Protein AF-A0A3D2F5X7-F1 (afdb_monomer_lite)

Radius of gyration: 17.98 Å; chains: 1; bounding box: 54×32×48 Å

Foldseek 3Di:
DPDPQDKDKAFLVLLVQDPVLSVVLLLVLQLQVVLQVQPVFWDWKKWAFQQVLCSSLVHDGAATEIETETPAAPDPVGRDDPQVVSVVSSCVVCRDPSVVHHYHYHYDDVVRLPLDQDDDDDDDQAPDPSRRSFWMATSVSIIMGGPVSSVSSSVQSVCCVPPVWDWDCDDPPDPDPPDGIDTDNDRSHPNGTD

Sequence (194 aa):
MVETNEIIKLAPEELGTPPKQCAVFKQLASELKTIEESTPFLKDIIVRGGFVLDTIMAVEPNDLDFFYSLKEWQTPEWPGCKCEELKKGIAFLNLPITSSRKVDVCHILEGEIYLDPIPKCLGYFSHHIEIPSKVLLDSDGYIWTTKEAATCIKERIYELRNTGRVQHAYYPYMEDPGYRNYITTSARIVARGL

Secondary structure (DSSP, 8-state):
------EEEE-GGGGT--HHHHHHHHHHHHHHHHHHHH-TTEEEEEEESHHHHHHHTT----EEEEEEEESS-SBTTB----HHHHHHHHHHHT-HHHHTSEEEEEE--TT----PPPPP---TTB---S-GGGEEE-TTSPEEEEHHHHHHHHHHHHHHHHHSSEE-S--TT---TT----EESS---B----

pLDDT: mean 70.6, std 21.61, range [25.7, 96.81]

Structure (mmCIF, N/CA/C/O backbone):
data_AF-A0A3D2F5X7-F1
#
_entry.id   AF-A0A3D2F5X7-F1
#
loop_
_atom_site.group_PDB
_atom_site.id
_atom_site.type_symbol
_atom_site.label_atom_id
_atom_site.label_alt_id
_atom_site.label_comp_id
_atom_site.label_asym_id
_atom_site.label_entity_id
_atom_site.label_seq_id
_atom_site.pdbx_PDB_ins_code
_atom_site.Cartn_x
_atom_site.Cartn_y
_atom_site.Cartn_z
_atom_site.occupancy
_atom_site.B_iso_or_equiv
_atom_site.auth_seq_id
_atom_site.auth_comp_id
_atom_site.auth_asym_id
_atom_site.auth_atom_id
_atom_site.pdbx_PDB_model_num
ATOM 1 N N . MET A 1 1 ? 28.072 11.539 7.571 1.00 33.91 1 MET A N 1
ATOM 2 C CA . MET A 1 1 ? 26.924 12.454 7.411 1.00 33.91 1 MET A CA 1
ATOM 3 C C . MET A 1 1 ? 25.695 11.579 7.345 1.00 33.91 1 MET A C 1
ATOM 5 O O . MET A 1 1 ? 25.721 10.631 6.576 1.00 33.91 1 MET A O 1
ATOM 9 N N . VAL A 1 2 ? 24.701 11.813 8.195 1.00 35.06 2 VAL A N 1
ATOM 10 C CA . VAL A 1 2 ? 23.421 11.102 8.106 1.00 35.06 2 VAL A CA 1
ATOM 11 C C . VAL A 1 2 ? 22.685 11.742 6.934 1.00 35.06 2 VAL A C 1
ATOM 13 O O . VAL A 1 2 ? 22.289 12.901 7.039 1.00 35.06 2 VAL A O 1
ATOM 16 N N . GLU A 1 3 ? 22.611 11.059 5.792 1.00 43.12 3 GLU A N 1
ATOM 17 C CA . GLU A 1 3 ? 21.710 11.476 4.718 1.00 43.12 3 GLU A CA 1
ATOM 18 C C . GLU A 1 3 ? 20.299 11.450 5.299 1.00 43.12 3 GLU A C 1
ATOM 20 O O . GLU A 1 3 ? 19.806 10.416 5.746 1.00 43.12 3 GLU A O 1
ATOM 25 N N . THR A 1 4 ? 19.675 12.618 5.396 1.00 45.47 4 THR A N 1
ATOM 26 C CA . THR A 1 4 ? 18.274 12.720 5.784 1.00 45.47 4 THR A CA 1
ATOM 27 C C . THR A 1 4 ? 17.457 11.953 4.753 1.00 45.47 4 THR A C 1
ATOM 29 O O . THR A 1 4 ? 17.448 12.331 3.580 1.00 45.47 4 THR A O 1
ATOM 32 N N . ASN A 1 5 ? 16.791 10.883 5.192 1.00 63.38 5 ASN A N 1
ATOM 33 C CA . ASN A 1 5 ? 15.795 10.133 4.427 1.00 63.38 5 ASN A CA 1
ATOM 34 C C . ASN A 1 5 ? 14.597 11.046 4.117 1.00 63.38 5 ASN A C 1
ATOM 36 O O . ASN A 1 5 ? 13.554 10.962 4.760 1.00 63.38 5 ASN A O 1
ATOM 40 N N . GLU A 1 6 ? 14.763 11.966 3.168 1.00 74.31 6 GLU A N 1
ATOM 41 C CA . GLU A 1 6 ? 13.715 12.889 2.745 1.00 74.31 6 GLU A CA 1
ATOM 42 C C . GLU A 1 6 ? 12.545 12.084 2.173 1.00 74.31 6 GLU A C 1
ATOM 44 O O . GLU A 1 6 ? 12.691 11.377 1.167 1.00 74.31 6 GLU A O 1
ATOM 49 N N . ILE A 1 7 ? 11.401 12.178 2.853 1.00 77.31 7 ILE A N 1
ATOM 50 C CA . ILE A 1 7 ? 10.145 11.577 2.420 1.00 77.31 7 ILE A CA 1
ATOM 51 C C . ILE A 1 7 ? 9.558 12.454 1.319 1.00 77.31 7 ILE A C 1
ATOM 53 O O . ILE A 1 7 ? 9.381 13.657 1.487 1.00 77.31 7 ILE A O 1
ATOM 57 N N . ILE A 1 8 ? 9.234 11.828 0.198 1.00 82.75 8 ILE A N 1
ATOM 58 C CA . ILE A 1 8 ? 8.611 12.434 -0.967 1.00 82.75 8 ILE A CA 1
ATOM 59 C C . ILE A 1 8 ? 7.275 11.750 -1.254 1.00 82.75 8 ILE A C 1
ATOM 61 O O . ILE A 1 8 ? 7.085 10.566 -0.971 1.00 82.75 8 ILE A O 1
ATOM 65 N N . LYS A 1 9 ? 6.360 12.512 -1.850 1.00 87.12 9 LYS A N 1
ATOM 66 C CA . LYS A 1 9 ? 5.041 12.066 -2.300 1.00 87.12 9 LYS A CA 1
ATOM 67 C C . LYS A 1 9 ? 5.009 12.139 -3.825 1.00 87.12 9 LYS A C 1
ATOM 69 O O . LYS A 1 9 ? 5.349 13.180 -4.381 1.00 87.12 9 LYS A O 1
ATOM 74 N N . LEU A 1 10 ? 4.643 11.045 -4.486 1.00 90.44 10 LEU A N 1
ATOM 75 C CA . LEU A 1 10 ? 4.667 10.911 -5.945 1.00 90.44 10 LEU A CA 1
ATOM 76 C C . LEU A 1 10 ? 3.374 10.266 -6.448 1.00 90.44 10 LEU A C 1
ATOM 78 O O . LEU A 1 10 ? 2.838 9.358 -5.811 1.00 90.44 10 LEU A O 1
ATOM 82 N N . ALA A 1 11 ? 2.897 10.676 -7.619 1.00 93.75 11 ALA A N 1
ATOM 83 C CA . ALA A 1 11 ? 1.927 9.885 -8.365 1.00 93.75 11 ALA A CA 1
ATOM 84 C C . ALA A 1 11 ? 2.585 8.579 -8.868 1.00 93.75 11 ALA A C 1
ATOM 86 O O . ALA A 1 11 ? 3.787 8.568 -9.168 1.00 93.75 11 ALA A O 1
ATOM 87 N N . PRO A 1 12 ? 1.837 7.468 -9.019 1.00 92.06 12 PRO A N 1
ATOM 88 C CA . PRO A 1 12 ? 2.403 6.207 -9.501 1.00 92.06 12 PRO A CA 1
ATOM 89 C C . PRO A 1 12 ? 3.131 6.323 -10.845 1.00 92.06 12 PRO A C 1
ATOM 91 O O . PRO A 1 12 ? 4.173 5.691 -11.050 1.00 92.06 12 PRO A O 1
ATOM 94 N N . GLU A 1 13 ? 2.620 7.160 -11.748 1.00 93.31 13 GLU A N 1
ATOM 95 C CA . GLU A 1 13 ? 3.213 7.445 -13.053 1.00 93.31 13 GLU A CA 1
ATOM 96 C C . GLU A 1 13 ? 4.630 8.037 -12.928 1.00 93.31 13 GLU A C 1
ATOM 98 O O . GLU A 1 13 ? 5.509 7.714 -13.728 1.00 93.31 13 GLU A O 1
ATOM 103 N N . GLU A 1 14 ? 4.893 8.843 -11.895 1.00 91.88 14 GLU A N 1
ATOM 104 C CA . GLU A 1 14 ? 6.196 9.479 -11.664 1.00 91.88 14 GLU A CA 1
ATOM 105 C C . GLU A 1 14 ? 7.271 8.483 -11.215 1.00 91.88 14 GLU A C 1
ATOM 107 O O . GLU A 1 14 ? 8.461 8.732 -11.421 1.00 91.88 14 GLU A O 1
ATOM 112 N N . LEU A 1 15 ? 6.872 7.342 -10.640 1.00 86.06 15 LEU A N 1
ATOM 113 C CA . LEU A 1 15 ? 7.750 6.199 -10.357 1.00 86.06 15 LEU A CA 1
ATOM 114 C C . LEU A 1 15 ? 7.998 5.324 -11.590 1.00 86.06 15 LEU A C 1
ATOM 116 O O . LEU A 1 15 ? 8.776 4.379 -11.525 1.00 86.06 15 LEU A O 1
ATOM 120 N N . GLY A 1 16 ? 7.376 5.644 -12.726 1.00 86.62 16 GLY A N 1
ATOM 121 C CA . GLY A 1 16 ? 7.453 4.841 -13.937 1.00 86.62 16 GLY A CA 1
ATOM 122 C C . GLY A 1 16 ? 6.515 3.637 -13.918 1.00 86.62 16 GLY A C 1
ATOM 123 O O . GLY A 1 16 ? 6.686 2.749 -14.754 1.00 86.62 16 GLY A O 1
ATOM 124 N N . THR A 1 17 ? 5.528 3.593 -13.017 1.00 86.88 17 THR A N 1
ATOM 125 C CA . THR A 1 17 ? 4.515 2.526 -12.952 1.00 86.88 17 THR A CA 1
ATOM 126 C C . THR A 1 17 ? 3.773 2.412 -14.292 1.00 86.88 17 THR A C 1
ATOM 128 O O . THR A 1 17 ? 3.398 3.437 -14.870 1.00 86.88 17 THR A O 1
ATOM 131 N N . PRO A 1 18 ? 3.571 1.202 -14.851 1.00 85.50 18 PRO A N 1
ATOM 132 C CA . PRO A 1 18 ? 2.871 1.074 -16.125 1.00 85.50 18 PRO A CA 1
ATOM 133 C C . PRO A 1 18 ? 1.371 1.436 -16.015 1.00 85.50 18 PRO A C 1
ATOM 135 O O . PRO A 1 18 ? 0.763 1.222 -14.967 1.00 85.50 18 PRO A O 1
ATOM 138 N N . PRO A 1 19 ? 0.721 1.911 -17.101 1.00 89.75 19 PRO A N 1
ATOM 139 C CA . PRO A 1 19 ? -0.650 2.439 -17.039 1.00 89.75 19 PRO A CA 1
ATOM 140 C C . PRO A 1 19 ? -1.701 1.473 -16.477 1.00 89.75 19 PRO A C 1
ATOM 142 O O . PRO A 1 19 ? -2.621 1.900 -15.780 1.00 89.75 19 PRO A O 1
ATOM 145 N N . LYS A 1 20 ? -1.567 0.166 -16.752 1.00 90.12 20 LYS A N 1
ATOM 146 C CA . LYS A 1 20 ? -2.476 -0.859 -16.212 1.00 90.12 20 LYS A CA 1
ATOM 147 C C . LYS A 1 20 ? -2.384 -0.938 -14.685 1.00 90.12 20 LYS A C 1
ATOM 149 O O . LYS A 1 20 ? -3.403 -1.054 -14.020 1.00 90.12 20 LYS A O 1
ATOM 154 N N . GLN A 1 21 ? -1.178 -0.835 -14.140 1.00 89.19 21 GLN A N 1
ATOM 155 C CA . GLN A 1 21 ? -0.898 -0.871 -12.707 1.00 89.19 21 GLN A CA 1
ATOM 156 C C . GLN A 1 21 ? -1.301 0.449 -12.030 1.00 89.19 21 GLN A C 1
ATOM 158 O O . GLN A 1 21 ? -1.848 0.426 -10.932 1.00 89.19 21 GLN A O 1
ATOM 163 N N . CYS A 1 22 ? -1.169 1.593 -12.713 1.00 92.81 22 CYS A N 1
ATOM 164 C CA . CYS A 1 22 ? -1.729 2.858 -12.222 1.00 92.81 22 CYS A CA 1
ATOM 165 C C . CYS A 1 22 ? -3.254 2.786 -12.039 1.00 92.81 22 CYS A C 1
ATOM 167 O O . CYS A 1 22 ? -3.789 3.375 -11.102 1.00 92.81 22 CYS A O 1
ATOM 169 N N . ALA A 1 23 ? -3.967 2.056 -12.906 1.00 93.12 23 ALA A N 1
ATOM 170 C CA . ALA A 1 23 ? -5.406 1.839 -12.744 1.00 93.12 23 ALA A CA 1
ATOM 171 C C . ALA A 1 23 ? -5.730 1.001 -11.495 1.00 93.12 23 ALA A C 1
ATOM 173 O O . ALA A 1 23 ? -6.686 1.322 -10.792 1.00 93.12 23 ALA A O 1
ATOM 174 N N . VAL A 1 24 ? -4.904 -0.006 -11.176 1.00 92.56 24 VAL A N 1
ATOM 175 C CA . VAL A 1 24 ? -5.023 -0.788 -9.931 1.00 92.56 24 VAL A CA 1
ATOM 176 C C . VAL A 1 24 ? -4.868 0.120 -8.711 1.00 92.56 24 VAL A C 1
ATOM 178 O O . VAL A 1 24 ? -5.693 0.052 -7.806 1.00 92.56 24 VAL A O 1
ATOM 181 N N . PHE A 1 25 ? -3.880 1.021 -8.703 1.00 93.81 25 PHE A N 1
ATOM 182 C CA . PHE A 1 25 ? -3.714 1.977 -7.604 1.00 93.81 25 PHE A CA 1
ATOM 183 C C . PHE A 1 25 ? -4.878 2.952 -7.468 1.00 93.81 25 PHE A C 1
ATOM 185 O O . PHE A 1 25 ? -5.345 3.172 -6.357 1.00 93.81 25 PHE A O 1
ATOM 192 N N . LYS A 1 26 ? -5.393 3.489 -8.578 1.00 94.69 26 LYS A N 1
ATOM 193 C CA . LYS A 1 26 ? -6.567 4.378 -8.557 1.00 94.69 26 LYS A CA 1
ATOM 194 C C . LYS A 1 26 ? -7.796 3.672 -7.989 1.00 94.69 26 LYS A C 1
ATOM 196 O O . LYS A 1 26 ? -8.531 4.254 -7.197 1.00 94.69 26 LYS A O 1
ATOM 201 N N . GLN A 1 27 ? -8.001 2.413 -8.367 1.00 95.56 27 GLN A N 1
ATOM 202 C CA . GLN A 1 27 ? -9.093 1.610 -7.836 1.00 95.56 27 GLN A CA 1
ATOM 203 C C . GLN A 1 27 ? -8.899 1.305 -6.346 1.00 95.56 27 GLN A C 1
ATOM 205 O O . GLN A 1 27 ? -9.827 1.5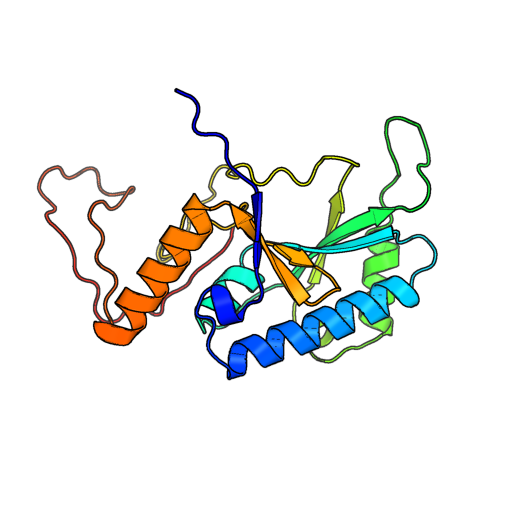05 -5.570 1.00 95.56 27 GLN A O 1
ATOM 210 N N . LEU A 1 28 ? -7.700 0.888 -5.931 1.00 95.06 28 LEU A N 1
ATOM 211 C CA . LEU A 1 28 ? -7.410 0.596 -4.528 1.00 95.06 28 LEU A CA 1
ATOM 212 C C . LEU A 1 28 ? -7.543 1.843 -3.647 1.00 95.06 28 LEU A C 1
ATOM 214 O O . LEU A 1 28 ? -8.156 1.761 -2.592 1.00 95.06 28 LEU A O 1
ATOM 218 N N . ALA A 1 29 ? -7.060 3.001 -4.095 1.00 94.31 29 ALA A N 1
ATOM 219 C CA . ALA A 1 29 ? -7.244 4.271 -3.395 1.00 94.31 29 ALA A CA 1
ATOM 220 C C . ALA A 1 29 ? -8.733 4.617 -3.222 1.00 94.31 29 ALA A C 1
ATOM 222 O O . ALA A 1 29 ? -9.170 4.978 -2.132 1.00 94.31 29 ALA A O 1
ATOM 223 N N . SER A 1 30 ? -9.547 4.404 -4.263 1.00 96.75 30 SER A N 1
ATOM 224 C CA . SER A 1 30 ? -11.004 4.558 -4.165 1.00 96.75 30 SER A CA 1
ATOM 225 C C . SER A 1 30 ? -11.638 3.585 -3.162 1.00 96.75 30 SER A C 1
ATOM 227 O O . SER A 1 30 ? -12.595 3.954 -2.477 1.00 96.75 30 SER A O 1
ATOM 229 N N . GLU A 1 31 ? -11.138 2.350 -3.063 1.00 96.81 31 GLU A N 1
ATOM 230 C CA . GLU A 1 31 ? -11.596 1.382 -2.059 1.00 96.81 31 GLU A CA 1
ATOM 231 C C . GLU A 1 31 ? -11.197 1.806 -0.643 1.00 96.81 31 GLU A C 1
ATOM 233 O O . GLU A 1 31 ? -12.043 1.791 0.249 1.00 96.81 31 GLU A O 1
ATOM 238 N N . LEU A 1 32 ? -9.951 2.253 -0.443 1.00 94.31 32 LEU A N 1
ATOM 239 C CA . LEU A 1 32 ? -9.475 2.795 0.833 1.00 94.31 32 LEU A CA 1
ATOM 240 C C . LEU A 1 32 ? -10.346 3.957 1.300 1.00 94.31 32 LEU A C 1
ATOM 242 O O . LEU A 1 32 ? -10.802 3.958 2.438 1.00 94.31 32 LEU A O 1
ATOM 246 N N . LYS A 1 33 ? -10.646 4.896 0.401 1.00 94.44 33 LYS A N 1
ATOM 247 C CA . LYS A 1 33 ? -11.525 6.028 0.693 1.00 94.44 33 LYS A CA 1
ATOM 248 C C . LYS A 1 33 ? -12.935 5.584 1.080 1.00 94.44 33 LYS A C 1
ATOM 250 O O . LYS A 1 33 ? -13.500 6.090 2.041 1.00 94.44 33 LYS A O 1
ATOM 255 N N . THR A 1 34 ? -13.479 4.582 0.388 1.00 96.62 34 THR A N 1
ATOM 256 C CA . THR A 1 34 ? -14.785 4.001 0.742 1.00 96.62 34 THR A CA 1
ATOM 257 C C . THR A 1 34 ? -14.758 3.394 2.149 1.00 96.62 34 THR A C 1
ATOM 259 O O . THR A 1 34 ? -15.701 3.583 2.917 1.00 96.62 34 THR A O 1
ATOM 262 N N . ILE A 1 35 ? -13.682 2.684 2.509 1.00 95.69 35 ILE A N 1
ATOM 263 C CA . ILE A 1 35 ? -13.487 2.119 3.852 1.00 95.69 35 ILE A CA 1
ATOM 264 C C . ILE A 1 35 ? -13.376 3.237 4.899 1.00 95.69 35 ILE A C 1
ATOM 266 O O . ILE A 1 35 ? -14.025 3.150 5.941 1.00 95.69 35 ILE A O 1
ATOM 270 N N . GLU A 1 36 ? -12.598 4.282 4.614 1.00 91.19 36 GLU A N 1
ATOM 271 C CA . GLU A 1 36 ? -12.406 5.467 5.460 1.00 91.19 36 GLU A CA 1
ATOM 272 C C . GLU A 1 36 ? -13.735 6.175 5.759 1.00 91.19 36 GLU A C 1
ATOM 274 O O . GLU A 1 36 ? -14.094 6.376 6.920 1.00 91.19 36 GLU A O 1
ATOM 279 N N . GLU A 1 37 ? -14.521 6.455 4.719 1.00 93.56 37 GLU A N 1
ATOM 280 C CA . GLU A 1 37 ? -15.827 7.116 4.818 1.00 93.56 37 GLU A CA 1
ATOM 281 C C . GLU A 1 37 ? -16.882 6.236 5.511 1.00 93.56 37 GLU A C 1
ATOM 283 O O . GLU A 1 37 ? -17.737 6.740 6.242 1.00 93.56 37 GLU A O 1
ATOM 288 N N . SER A 1 38 ? -16.810 4.915 5.323 1.00 94.06 38 SER A N 1
ATOM 289 C CA . SER A 1 38 ? -17.766 3.957 5.901 1.00 94.06 38 SER A CA 1
ATOM 290 C C . SER A 1 38 ? -17.441 3.555 7.343 1.00 94.06 38 SER A C 1
ATOM 292 O O . SER A 1 38 ? -18.251 2.879 7.981 1.00 94.06 38 SER A O 1
ATOM 294 N N . THR A 1 39 ? -16.277 3.946 7.874 1.00 94.00 39 THR A N 1
ATOM 295 C CA . THR A 1 39 ? -15.797 3.510 9.194 1.00 94.00 39 THR A CA 1
ATOM 296 C C . THR A 1 39 ? -15.671 4.703 10.150 1.00 94.00 39 THR A C 1
ATOM 298 O O . THR A 1 39 ? -14.664 5.409 10.137 1.00 94.00 39 THR A O 1
ATOM 301 N N . PRO A 1 40 ? -16.641 4.935 11.059 1.00 91.38 40 PRO A N 1
ATOM 302 C CA . PRO A 1 40 ? -16.704 6.171 11.845 1.00 91.38 40 PRO A CA 1
ATOM 303 C C . PRO A 1 40 ? -15.464 6.472 12.697 1.00 91.38 40 PRO A C 1
ATOM 305 O O . PRO A 1 40 ? -15.078 7.633 12.814 1.00 91.38 40 PRO A O 1
ATOM 308 N N . PHE A 1 41 ? -14.833 5.440 13.268 1.00 90.06 41 PHE A N 1
ATOM 309 C CA . PHE A 1 41 ? -13.672 5.575 14.158 1.00 90.06 41 PHE A CA 1
ATOM 310 C C . PHE A 1 41 ? -12.341 5.796 13.424 1.00 90.06 41 PHE A C 1
ATOM 312 O O . PHE A 1 41 ? -11.350 6.171 14.050 1.00 90.06 41 PHE A O 1
ATOM 319 N N . LEU A 1 42 ? -12.306 5.510 12.123 1.00 89.31 42 LEU A N 1
ATOM 320 C CA . LEU A 1 42 ? -11.103 5.514 11.302 1.00 89.31 42 LEU A CA 1
ATOM 321 C C . LEU A 1 42 ? -10.733 6.955 10.940 1.00 89.31 42 LEU A C 1
ATOM 323 O O . LEU A 1 42 ? -11.612 7.718 10.533 1.00 89.31 42 LEU A O 1
ATOM 327 N N . LYS A 1 43 ? -9.468 7.338 11.144 1.00 85.75 43 LYS A N 1
ATOM 328 C CA . LYS A 1 43 ? -8.927 8.634 10.710 1.00 85.75 43 LYS A CA 1
ATOM 329 C C . LYS A 1 43 ? -8.299 8.489 9.333 1.00 85.75 43 LYS A C 1
ATOM 331 O O . LYS A 1 43 ? -8.813 9.088 8.408 1.00 85.75 43 LYS A O 1
ATOM 336 N N . ASP A 1 44 ? -7.281 7.643 9.217 1.00 83.62 44 ASP A N 1
ATOM 337 C CA . ASP A 1 44 ? -6.600 7.352 7.956 1.00 83.62 44 ASP A CA 1
ATOM 338 C C . ASP A 1 44 ? -6.419 5.841 7.783 1.00 83.62 44 ASP A C 1
ATOM 340 O O . ASP A 1 44 ? -6.280 5.099 8.763 1.00 83.62 44 ASP A O 1
ATOM 344 N N . ILE A 1 45 ? -6.355 5.390 6.532 1.00 86.38 45 ILE A N 1
ATOM 345 C CA . ILE A 1 45 ? -5.973 4.027 6.158 1.00 86.38 45 ILE A CA 1
ATOM 346 C C . ILE A 1 45 ? -5.042 4.059 4.947 1.00 86.38 45 ILE A C 1
ATOM 348 O O . ILE A 1 45 ? -5.276 4.781 3.980 1.00 86.38 45 ILE A O 1
ATOM 352 N N . ILE A 1 46 ? -3.977 3.267 5.000 1.00 86.56 46 ILE A N 1
ATOM 353 C CA . ILE A 1 46 ? -2.964 3.173 3.949 1.00 86.56 46 ILE A CA 1
ATOM 354 C C . ILE A 1 46 ? -2.664 1.711 3.633 1.00 86.56 46 ILE A C 1
ATOM 356 O O . ILE A 1 46 ? -2.827 0.833 4.484 1.00 86.56 46 ILE A O 1
ATOM 360 N N . VAL A 1 47 ? -2.160 1.456 2.426 1.00 84.88 47 VAL A N 1
ATOM 361 C CA . VAL A 1 47 ? -1.527 0.172 2.087 1.00 84.88 47 VAL A CA 1
ATOM 362 C C . VAL A 1 47 ? -0.024 0.352 2.125 1.00 84.88 47 VAL A C 1
ATOM 364 O O . VAL A 1 47 ? 0.505 1.270 1.502 1.00 84.88 47 VAL A O 1
ATOM 367 N N . ARG A 1 48 ? 0.686 -0.531 2.818 1.00 77.19 48 ARG A N 1
ATOM 368 C CA . ARG A 1 48 ? 2.153 -0.520 2.865 1.00 77.19 48 ARG A CA 1
ATOM 369 C C . ARG A 1 48 ? 2.700 -1.822 2.292 1.00 77.19 48 ARG A C 1
ATOM 371 O O . ARG A 1 48 ? 1.992 -2.817 2.211 1.00 77.19 48 ARG A O 1
ATOM 378 N N . GLY A 1 49 ? 3.978 -1.825 1.931 1.00 72.62 49 GLY A N 1
ATOM 379 C CA . GLY A 1 49 ? 4.713 -3.078 1.811 1.00 72.62 49 GLY A CA 1
ATOM 380 C C . GLY A 1 49 ? 4.697 -3.689 0.419 1.00 72.62 49 GLY A C 1
ATOM 381 O O . GLY A 1 49 ? 4.766 -2.989 -0.599 1.00 72.62 49 GLY A O 1
ATOM 382 N N . GLY A 1 50 ? 4.669 -5.024 0.399 1.00 71.50 50 GLY A N 1
ATOM 383 C CA . GLY A 1 50 ? 4.884 -5.843 -0.793 1.00 71.50 50 GLY A CA 1
ATOM 384 C C . GLY A 1 50 ? 3.915 -5.516 -1.916 1.00 71.50 50 GLY A C 1
ATOM 385 O O . GLY A 1 50 ? 4.357 -5.270 -3.032 1.00 71.50 50 GLY A O 1
ATOM 386 N N . PHE A 1 51 ? 2.624 -5.376 -1.605 1.00 80.69 51 PHE A N 1
ATOM 387 C CA . PHE A 1 51 ? 1.604 -5.067 -2.606 1.00 80.69 51 PHE A CA 1
ATOM 388 C C . PHE A 1 51 ? 1.951 -3.852 -3.471 1.00 80.69 51 PHE A C 1
ATOM 390 O O . PHE A 1 51 ? 1.821 -3.893 -4.698 1.00 80.69 51 PHE A O 1
ATOM 397 N N . VAL A 1 52 ? 2.367 -2.753 -2.831 1.00 81.12 52 VAL A N 1
ATOM 398 C CA . VAL A 1 52 ? 2.662 -1.491 -3.517 1.00 81.12 52 VAL A CA 1
ATOM 399 C C . VAL A 1 52 ? 3.852 -1.690 -4.447 1.00 81.12 52 VAL A C 1
ATOM 401 O O . VAL A 1 52 ? 3.795 -1.325 -5.619 1.00 81.12 52 VAL A O 1
ATOM 404 N N . LEU A 1 53 ? 4.910 -2.335 -3.960 1.00 79.12 53 LEU A N 1
ATOM 405 C CA . LEU A 1 53 ? 6.109 -2.583 -4.750 1.00 79.12 53 LEU A CA 1
ATOM 406 C C . LEU A 1 53 ? 5.851 -3.544 -5.921 1.00 79.12 53 LEU A C 1
ATOM 408 O O . LEU A 1 53 ? 6.239 -3.256 -7.055 1.00 79.12 53 LEU A O 1
ATOM 412 N N . ASP A 1 54 ? 5.146 -4.642 -5.662 1.00 76.75 54 ASP A N 1
ATOM 413 C CA . ASP A 1 54 ? 4.794 -5.662 -6.650 1.00 76.75 54 ASP A CA 1
ATOM 414 C C . ASP A 1 54 ? 3.946 -5.047 -7.766 1.00 76.75 54 ASP A C 1
ATOM 416 O O . ASP A 1 54 ? 4.227 -5.226 -8.955 1.00 76.75 54 ASP A O 1
ATOM 420 N N . THR A 1 55 ? 2.969 -4.221 -7.384 1.00 82.00 55 THR A N 1
ATOM 421 C CA . THR A 1 55 ? 2.108 -3.510 -8.329 1.00 82.00 55 THR A CA 1
ATOM 422 C C . THR A 1 55 ? 2.904 -2.500 -9.154 1.00 82.00 55 THR A C 1
ATOM 424 O O . THR A 1 55 ? 2.751 -2.483 -10.372 1.00 82.00 55 THR A O 1
ATOM 427 N N . ILE A 1 56 ? 3.808 -1.709 -8.558 1.00 83.00 56 ILE A N 1
ATOM 428 C CA . ILE A 1 56 ? 4.701 -0.805 -9.311 1.00 83.00 56 ILE A CA 1
ATOM 429 C C . ILE A 1 56 ? 5.489 -1.581 -10.385 1.00 83.00 56 ILE A C 1
ATOM 431 O O . ILE A 1 56 ? 5.637 -1.122 -11.523 1.00 83.00 56 ILE A O 1
ATOM 435 N N . MET A 1 57 ? 5.975 -2.774 -10.034 1.00 76.12 57 MET A N 1
ATOM 436 C CA . MET A 1 57 ? 6.840 -3.603 -10.881 1.00 76.12 57 MET A CA 1
ATOM 437 C C . MET A 1 57 ? 6.092 -4.521 -11.843 1.00 76.12 57 MET A C 1
ATOM 439 O O . MET A 1 57 ? 6.733 -5.249 -12.601 1.00 76.12 57 MET A O 1
ATOM 443 N N . ALA A 1 58 ? 4.758 -4.471 -11.856 1.00 74.44 58 ALA A N 1
ATOM 444 C CA . ALA A 1 58 ? 3.915 -5.373 -12.638 1.00 74.44 58 ALA A CA 1
ATOM 445 C C . ALA A 1 58 ? 4.161 -6.864 -12.329 1.00 74.44 58 ALA A C 1
ATOM 447 O O . ALA A 1 58 ? 4.083 -7.718 -13.215 1.00 74.44 58 ALA A O 1
ATOM 448 N N . VAL A 1 59 ? 4.441 -7.163 -11.063 1.00 72.19 59 VAL A N 1
ATOM 449 C CA . VAL A 1 59 ? 4.490 -8.512 -10.498 1.00 72.19 59 VAL A CA 1
ATOM 450 C C . VAL A 1 59 ? 3.136 -8.814 -9.850 1.00 72.19 59 VAL A C 1
ATOM 452 O O . VAL A 1 59 ? 2.448 -7.902 -9.402 1.00 72.19 59 VAL A O 1
ATOM 455 N N . GLU A 1 60 ? 2.727 -10.085 -9.833 1.00 66.69 60 GLU A N 1
ATOM 456 C CA . GLU A 1 60 ? 1.483 -10.503 -9.173 1.00 66.69 60 GLU A CA 1
ATOM 457 C C . GLU A 1 60 ? 1.587 -10.283 -7.650 1.00 66.69 60 GLU A C 1
ATOM 459 O O . GLU A 1 60 ? 2.414 -10.953 -7.023 1.00 66.69 60 GLU A O 1
ATOM 464 N N . PRO A 1 61 ? 0.772 -9.391 -7.057 1.00 68.44 61 PRO A N 1
ATOM 465 C CA . PRO A 1 61 ? 0.805 -9.126 -5.624 1.00 68.44 61 PRO A CA 1
ATOM 466 C C . PRO A 1 61 ? 0.067 -10.226 -4.844 1.00 68.44 61 PRO A C 1
ATOM 468 O O . PRO A 1 61 ? -0.967 -10.718 -5.299 1.00 68.44 61 PRO A O 1
ATOM 471 N N . ASN A 1 62 ? 0.559 -10.595 -3.656 1.00 69.31 62 ASN A N 1
ATOM 472 C CA . ASN A 1 62 ? -0.057 -11.655 -2.839 1.00 69.31 62 ASN A CA 1
ATOM 473 C C . ASN A 1 62 ? -1.164 -11.124 -1.915 1.00 69.31 62 ASN A C 1
ATOM 475 O O . ASN A 1 62 ? -2.340 -11.453 -2.079 1.00 69.31 62 ASN A O 1
ATOM 479 N N . ASP A 1 63 ? -0.774 -10.332 -0.925 1.00 77.31 63 ASP A N 1
ATOM 480 C CA . ASP A 1 63 ? -1.578 -9.864 0.198 1.00 77.31 63 ASP A CA 1
ATOM 481 C C . ASP A 1 63 ? -1.587 -8.336 0.291 1.00 77.31 63 ASP A C 1
ATOM 483 O O . ASP A 1 63 ? -0.821 -7.643 -0.377 1.00 77.31 63 ASP A O 1
ATOM 487 N N . LEU A 1 64 ? -2.543 -7.812 1.056 1.00 84.25 64 LEU A N 1
ATOM 488 C CA . LEU A 1 64 ? -2.715 -6.392 1.332 1.00 84.25 64 LEU A CA 1
ATOM 489 C C . LEU A 1 64 ? -2.464 -6.141 2.816 1.00 84.25 64 LEU A C 1
ATOM 491 O O . LEU A 1 64 ? -3.275 -6.548 3.647 1.00 84.25 64 LEU A O 1
ATOM 495 N N . ASP A 1 65 ? -1.391 -5.420 3.127 1.00 84.12 65 ASP A N 1
ATOM 496 C CA . ASP A 1 65 ? -1.099 -4.971 4.486 1.00 84.12 65 ASP A CA 1
ATOM 497 C C . ASP A 1 65 ? -1.669 -3.569 4.706 1.00 84.12 65 ASP A C 1
ATOM 499 O O . ASP A 1 65 ? -1.109 -2.556 4.267 1.00 84.12 65 ASP A O 1
ATOM 503 N N . PHE A 1 66 ? -2.819 -3.510 5.370 1.00 87.56 66 PHE A N 1
ATOM 504 C CA . PHE A 1 66 ? -3.481 -2.264 5.722 1.00 87.56 66 PHE A CA 1
ATOM 505 C C . PHE A 1 66 ? -2.967 -1.748 7.055 1.00 87.56 66 PHE A C 1
ATOM 507 O O . PHE A 1 66 ? -3.009 -2.445 8.069 1.00 87.56 66 PHE A O 1
ATOM 514 N N . PHE A 1 67 ? -2.551 -0.489 7.063 1.00 84.75 67 PHE A N 1
ATOM 515 C CA . PHE A 1 67 ? -2.189 0.233 8.272 1.00 84.75 67 PHE A CA 1
ATOM 516 C C . PHE A 1 67 ? -3.183 1.363 8.482 1.00 84.75 67 PHE A C 1
ATOM 518 O O . PHE A 1 67 ? -3.518 2.072 7.535 1.00 84.75 67 PHE A O 1
ATOM 525 N N . TYR A 1 68 ? -3.683 1.515 9.703 1.00 85.31 68 TYR A N 1
ATOM 526 C CA . TYR A 1 68 ? -4.750 2.470 9.974 1.00 85.31 68 TYR A CA 1
ATOM 527 C C . TYR A 1 68 ? -4.558 3.228 11.289 1.00 85.31 68 TYR A C 1
ATOM 529 O O . TYR A 1 68 ? -3.979 2.696 12.238 1.00 85.31 68 TYR A O 1
ATOM 537 N N . SER A 1 69 ? -5.083 4.453 11.345 1.00 84.38 69 SER A N 1
ATOM 538 C CA . SER A 1 69 ? -5.061 5.336 12.516 1.00 84.38 69 SER A CA 1
ATOM 539 C C . SER A 1 69 ? -6.481 5.631 13.018 1.00 84.38 69 SER A C 1
ATOM 541 O O . SER A 1 69 ? -7.459 5.583 12.267 1.00 84.38 69 SER A O 1
ATOM 543 N N . LEU A 1 70 ? -6.628 5.924 14.311 1.00 85.81 70 LEU A N 1
ATOM 544 C CA . LEU A 1 70 ? -7.919 6.254 14.923 1.00 85.81 70 LEU A CA 1
ATOM 545 C C . LEU A 1 70 ? -8.123 7.768 15.052 1.00 85.81 70 LEU A C 1
ATOM 547 O O . LEU A 1 70 ? -7.172 8.516 15.274 1.00 85.81 70 LEU A O 1
ATOM 551 N N . LYS A 1 71 ? -9.381 8.218 14.943 1.00 85.06 71 LYS A N 1
ATOM 552 C CA . LYS A 1 71 ? -9.755 9.630 15.168 1.00 85.06 71 LYS A CA 1
ATOM 553 C C . LYS A 1 71 ? -9.603 10.041 16.626 1.00 85.06 71 LYS A C 1
ATOM 555 O O . LYS A 1 71 ? -9.167 11.150 16.913 1.00 85.06 71 LYS A O 1
ATOM 560 N N . GLU A 1 72 ? -9.977 9.142 17.528 1.00 82.88 72 GLU A N 1
ATOM 561 C CA . GLU A 1 72 ? -9.947 9.364 18.967 1.00 82.88 72 GLU A CA 1
ATOM 562 C C . GLU A 1 72 ? -9.054 8.323 19.625 1.00 82.88 72 GLU A C 1
ATOM 564 O O . GLU A 1 72 ? -9.136 7.129 19.326 1.00 82.88 72 GLU A O 1
ATOM 569 N N . TRP A 1 73 ? -8.204 8.797 20.529 1.00 75.94 73 TRP A N 1
ATOM 570 C CA . TRP A 1 73 ? -7.335 7.944 21.319 1.00 75.94 73 TRP A CA 1
ATOM 571 C C . TRP A 1 73 ? -8.056 7.515 22.594 1.00 75.94 73 TRP A C 1
ATOM 573 O O . TRP A 1 73 ? -8.650 8.349 23.276 1.00 75.94 73 TRP A O 1
ATOM 583 N N . GLN A 1 74 ? -7.984 6.229 22.950 1.00 72.69 74 GLN A N 1
ATOM 584 C CA . GLN A 1 74 ? -8.506 5.756 24.237 1.00 72.69 74 GLN A CA 1
ATOM 585 C C . GLN A 1 74 ? -7.721 6.322 25.424 1.00 72.69 74 GLN A C 1
ATOM 587 O O . GLN A 1 74 ? -8.315 6.699 26.433 1.00 72.69 74 GLN A O 1
ATOM 592 N N . THR A 1 75 ? -6.395 6.395 25.311 1.00 71.06 75 THR A N 1
ATOM 593 C CA . THR A 1 75 ? -5.509 7.047 26.283 1.00 71.06 75 THR A CA 1
ATOM 594 C C . THR A 1 75 ? -4.449 7.869 25.552 1.00 71.06 75 THR A C 1
ATOM 596 O O . THR A 1 75 ? -4.201 7.595 24.385 1.00 71.06 75 THR A O 1
ATOM 599 N N . PRO A 1 76 ? -3.770 8.833 26.205 1.00 68.19 76 PRO A N 1
ATOM 600 C CA . PRO A 1 76 ? -2.709 9.630 25.572 1.00 68.19 76 PRO A CA 1
ATOM 601 C C . PRO A 1 76 ? -1.536 8.817 24.998 1.00 68.19 76 PRO A C 1
ATOM 603 O O . PRO A 1 76 ? -0.802 9.322 24.158 1.00 68.19 76 PRO A O 1
ATOM 606 N N . GLU A 1 77 ? -1.351 7.575 25.453 1.00 65.69 77 GLU A N 1
ATOM 607 C CA . GLU A 1 77 ? -0.241 6.696 25.059 1.00 65.69 77 GLU A CA 1
ATOM 608 C C . GLU A 1 77 ? -0.701 5.516 24.186 1.00 65.69 77 GLU A C 1
ATOM 610 O O . GLU A 1 77 ? 0.123 4.835 23.580 1.00 65.69 77 GLU A O 1
ATOM 615 N N . TRP A 1 78 ? -2.012 5.251 24.112 1.00 68.19 78 TRP A N 1
ATOM 616 C CA . TRP A 1 78 ? -2.556 4.122 23.370 1.00 68.19 78 TRP A CA 1
ATOM 617 C C . TRP A 1 78 ? -3.942 4.439 22.786 1.00 68.19 78 TRP A C 1
ATOM 619 O O . TRP A 1 78 ? -4.917 4.594 23.528 1.00 68.19 78 TRP A O 1
ATOM 629 N N . PRO A 1 79 ? -4.088 4.469 21.450 1.00 67.94 79 PRO A N 1
ATOM 630 C CA . PRO A 1 79 ? -5.371 4.759 20.823 1.00 67.94 79 PRO A CA 1
ATOM 631 C C . PRO A 1 79 ? -6.379 3.604 20.939 1.00 67.94 79 PRO A C 1
ATOM 633 O O . PRO A 1 79 ? -7.580 3.828 20.813 1.00 67.94 79 PRO A O 1
ATOM 636 N N . GLY A 1 80 ? -5.906 2.381 21.205 1.00 78.19 80 GLY A N 1
ATOM 637 C CA . GLY A 1 80 ? -6.681 1.139 21.105 1.00 78.19 80 GLY A CA 1
ATOM 638 C C . GLY A 1 80 ? -6.559 0.463 19.730 1.00 78.19 80 GLY A C 1
ATOM 639 O O . GLY A 1 80 ? -6.404 1.141 18.725 1.00 78.19 80 GLY A O 1
ATOM 640 N N . CYS A 1 81 ? -6.643 -0.875 19.646 1.00 85.25 81 CYS A N 1
ATOM 641 C CA . CYS A 1 81 ? -6.788 -1.596 18.361 1.00 85.25 81 CYS A CA 1
ATOM 642 C C . CYS A 1 81 ? -8.250 -2.006 18.144 1.00 85.25 81 CYS A C 1
ATOM 644 O O . CYS A 1 81 ? -8.894 -2.601 19.006 1.00 85.25 81 CYS A O 1
ATOM 646 N N . LYS A 1 82 ? -8.744 -1.712 16.942 1.00 90.25 82 LYS A N 1
ATOM 647 C CA . LYS A 1 82 ? -10.059 -2.051 16.380 1.00 90.25 82 LYS A CA 1
ATOM 648 C C . LYS A 1 82 ? -9.904 -2.933 15.136 1.00 90.25 82 LYS A C 1
ATOM 650 O O . LYS A 1 82 ? -10.745 -2.939 14.243 1.00 90.25 82 LYS A O 1
ATOM 655 N N . CYS A 1 83 ? -8.810 -3.688 15.079 1.00 90.00 83 CYS A N 1
ATOM 656 C CA . CYS A 1 83 ? -8.377 -4.428 13.903 1.00 90.00 83 CYS A CA 1
ATOM 657 C C . CYS A 1 83 ? -9.439 -5.454 13.450 1.00 90.00 83 CYS A C 1
ATOM 659 O O . CYS A 1 83 ? -9.735 -5.560 12.265 1.00 90.00 83 CYS A O 1
ATOM 661 N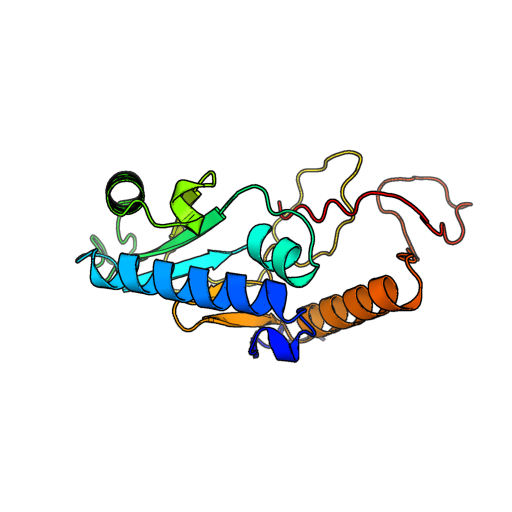 N . GLU A 1 84 ? -10.098 -6.142 14.390 1.00 92.31 84 GLU A N 1
ATOM 662 C CA . GLU A 1 84 ? -11.180 -7.094 14.086 1.00 92.31 84 GLU A CA 1
ATOM 663 C C . GLU A 1 84 ? -12.486 -6.422 13.635 1.00 92.31 84 GLU A C 1
ATOM 665 O O . GLU A 1 84 ? -13.208 -6.965 12.799 1.00 92.31 84 GLU A O 1
ATOM 670 N N . GLU A 1 85 ? -12.797 -5.233 14.156 1.00 93.69 85 GLU A N 1
ATOM 671 C CA . GLU A 1 85 ? -13.952 -4.445 13.707 1.00 93.69 85 GLU A CA 1
ATOM 672 C C . GLU A 1 85 ? -13.734 -3.958 12.271 1.00 93.69 85 GLU A C 1
ATOM 674 O O . GLU A 1 85 ? -14.615 -4.113 11.424 1.00 93.69 85 GLU A O 1
ATOM 679 N N . LEU A 1 86 ? -12.533 -3.449 11.979 1.00 93.81 86 LEU A N 1
ATOM 680 C CA . LEU A 1 86 ? -12.157 -2.989 10.647 1.00 93.81 86 LEU A CA 1
ATOM 681 C C . LEU A 1 86 ? -12.123 -4.142 9.635 1.00 93.81 86 LEU A C 1
ATOM 683 O O . LEU A 1 86 ? -12.700 -4.011 8.559 1.00 93.81 86 LEU A O 1
ATOM 687 N N . LYS A 1 87 ? -11.548 -5.304 9.984 1.00 93.56 87 LYS A N 1
ATOM 688 C CA . LYS A 1 87 ? -11.571 -6.502 9.121 1.00 93.56 87 LYS A CA 1
ATOM 689 C C . LYS A 1 87 ? -12.994 -6.920 8.750 1.00 93.56 87 LYS A C 1
ATOM 691 O O . LYS A 1 87 ? -13.263 -7.211 7.587 1.00 93.56 87 LYS A O 1
ATOM 696 N N . LYS A 1 88 ? -13.917 -6.925 9.719 1.00 93.44 88 LYS A N 1
ATOM 697 C CA . LYS A 1 88 ? -15.337 -7.220 9.460 1.00 93.44 88 LYS A CA 1
ATOM 698 C C . LYS A 1 88 ? -15.975 -6.174 8.549 1.00 93.44 88 LYS A C 1
ATOM 700 O O . LYS A 1 88 ? -16.723 -6.550 7.652 1.00 93.44 88 LYS A O 1
ATOM 705 N N . GLY A 1 89 ? -15.663 -4.893 8.753 1.00 93.56 89 GLY A N 1
ATOM 706 C CA . GLY A 1 89 ? -16.126 -3.800 7.896 1.00 93.56 89 GLY A CA 1
ATOM 707 C C . GLY A 1 89 ? -15.655 -3.952 6.448 1.00 93.56 89 GLY A C 1
ATOM 708 O O . GLY A 1 89 ? -16.473 -3.927 5.534 1.00 93.56 89 GLY A O 1
ATOM 709 N N . ILE A 1 90 ? -14.362 -4.209 6.239 1.00 93.62 90 ILE A N 1
ATOM 710 C CA . ILE A 1 90 ? -13.778 -4.448 4.910 1.00 93.62 90 ILE A CA 1
ATOM 711 C C . ILE A 1 90 ? -14.443 -5.653 4.234 1.00 93.62 90 ILE A C 1
ATOM 713 O O . ILE A 1 90 ? -14.871 -5.558 3.084 1.00 93.62 90 ILE A O 1
ATOM 717 N N . ALA A 1 91 ? -14.591 -6.768 4.956 1.00 93.25 91 ALA A N 1
ATOM 718 C CA . ALA A 1 91 ? -15.245 -7.964 4.428 1.00 93.25 91 ALA A CA 1
ATOM 719 C C . ALA A 1 91 ? -16.715 -7.709 4.050 1.00 93.25 91 ALA A C 1
ATOM 721 O O . ALA A 1 91 ? -17.190 -8.228 3.042 1.00 93.25 91 ALA A O 1
ATOM 722 N N . PHE A 1 92 ? -17.430 -6.893 4.830 1.00 94.56 92 PHE A N 1
ATOM 723 C CA . PHE A 1 92 ? -18.819 -6.526 4.555 1.00 94.56 92 PHE A CA 1
ATOM 724 C C . PHE A 1 92 ? -18.968 -5.662 3.295 1.00 94.56 92 PHE A C 1
ATOM 726 O O . PHE A 1 92 ? -19.908 -5.865 2.529 1.00 94.56 92 PHE A O 1
ATOM 733 N N . LEU A 1 93 ? -18.044 -4.725 3.061 1.00 95.12 93 LEU A N 1
ATOM 734 C CA . LEU A 1 93 ? -18.073 -3.853 1.882 1.00 95.12 93 LEU A CA 1
ATOM 735 C C . LEU A 1 93 ? -17.854 -4.623 0.570 1.00 95.12 93 LEU A C 1
ATOM 737 O O . LEU A 1 93 ? -18.323 -4.175 -0.474 1.00 95.12 93 LEU A O 1
ATOM 741 N N . ASN A 1 94 ? -17.174 -5.776 0.626 1.00 94.12 94 ASN A N 1
ATOM 742 C CA . ASN A 1 94 ? -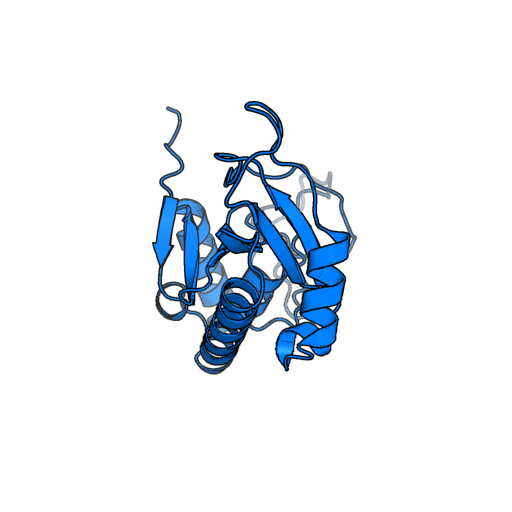16.965 -6.689 -0.503 1.00 94.12 94 ASN A CA 1
ATOM 743 C C . ASN A 1 94 ? -16.452 -5.979 -1.777 1.00 94.12 94 ASN A C 1
ATOM 745 O O . ASN A 1 94 ? -16.964 -6.186 -2.881 1.00 94.12 94 ASN A O 1
ATOM 749 N N . LEU A 1 95 ? -15.461 -5.097 -1.616 1.00 95.06 95 LEU A N 1
ATOM 750 C CA . LEU A 1 95 ? -14.938 -4.276 -2.709 1.00 95.06 95 LEU A CA 1
ATOM 751 C C . LEU A 1 95 ? -13.989 -5.093 -3.610 1.00 95.06 95 LEU A C 1
ATOM 753 O O . LEU A 1 95 ? -13.375 -6.050 -3.137 1.00 95.06 95 LEU A O 1
ATOM 757 N N . PRO A 1 96 ? -13.854 -4.774 -4.908 1.00 93.00 96 PRO A N 1
ATOM 758 C CA . PRO A 1 96 ? -13.220 -5.678 -5.875 1.00 93.00 96 PRO A CA 1
ATOM 759 C C . PRO A 1 96 ? -11.780 -6.135 -5.561 1.00 93.00 96 PRO A C 1
ATOM 761 O O . PRO A 1 96 ? -11.453 -7.312 -5.738 1.00 93.00 96 PRO A O 1
ATOM 764 N N . ILE A 1 97 ? -10.894 -5.237 -5.124 1.00 90.94 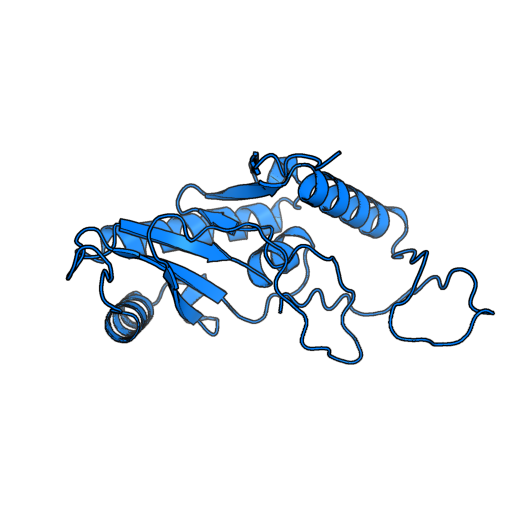97 ILE A N 1
ATOM 765 C CA . ILE A 1 97 ? -9.484 -5.551 -4.852 1.00 90.94 97 ILE A CA 1
ATOM 766 C C . ILE A 1 97 ? -9.341 -6.206 -3.482 1.00 90.94 97 ILE A C 1
ATOM 768 O O . ILE A 1 97 ? -8.661 -7.227 -3.367 1.00 90.94 97 ILE A O 1
ATOM 772 N N . THR A 1 98 ? -9.991 -5.646 -2.465 1.00 90.75 98 THR A N 1
ATOM 773 C CA . THR A 1 98 ? -9.912 -6.137 -1.080 1.00 90.75 98 THR A CA 1
ATOM 774 C C . THR A 1 98 ? -10.633 -7.465 -0.850 1.00 90.75 98 THR A C 1
ATOM 776 O O . THR A 1 98 ? -10.165 -8.268 -0.052 1.00 90.75 98 THR A O 1
ATOM 779 N N . SER A 1 99 ? -11.720 -7.756 -1.573 1.00 90.75 99 SER A N 1
ATOM 780 C CA . SER A 1 99 ? -12.430 -9.048 -1.483 1.00 90.75 99 SER A CA 1
ATOM 781 C C . SER A 1 99 ? -11.709 -10.199 -2.188 1.00 90.75 99 SER A C 1
ATOM 783 O O . SER A 1 99 ? -11.918 -11.364 -1.851 1.00 90.75 99 SER A O 1
ATOM 785 N N . SER A 1 100 ? -10.855 -9.895 -3.169 1.00 86.88 100 SER A N 1
ATOM 786 C CA . SER A 1 100 ? -10.138 -10.904 -3.959 1.00 86.88 100 SER A CA 1
ATOM 787 C C . SER A 1 100 ? -8.789 -11.309 -3.362 1.00 86.88 100 SER A C 1
ATOM 789 O O . SER A 1 100 ? -8.108 -12.165 -3.929 1.00 86.88 100 SER A O 1
ATOM 791 N N . ARG A 1 101 ? -8.384 -10.710 -2.236 1.00 85.25 101 ARG A N 1
ATOM 792 C CA . ARG A 1 101 ? -7.059 -10.891 -1.628 1.00 85.25 101 ARG A CA 1
ATOM 793 C C . ARG A 1 101 ? -7.147 -11.098 -0.125 1.00 85.25 101 ARG A C 1
ATOM 795 O O . ARG A 1 101 ? -8.131 -10.748 0.518 1.00 85.25 101 ARG A O 1
ATOM 802 N N . LYS A 1 102 ? -6.077 -11.657 0.443 1.00 85.94 102 LYS A N 1
ATOM 803 C CA . LYS A 1 102 ? -5.888 -11.670 1.893 1.00 85.94 102 LYS A CA 1
ATOM 804 C C . LYS A 1 102 ? -5.566 -10.247 2.347 1.00 85.94 102 LYS A C 1
ATOM 806 O O . LYS A 1 102 ? -4.639 -9.641 1.817 1.00 85.94 102 LYS A O 1
ATOM 811 N N . VAL A 1 103 ? -6.344 -9.736 3.298 1.00 88.12 103 VAL A N 1
ATOM 812 C CA . VAL A 1 103 ? -6.142 -8.417 3.904 1.00 88.12 103 VAL A CA 1
ATOM 813 C C . VAL A 1 103 ? -5.706 -8.614 5.347 1.00 88.12 103 VAL A C 1
ATOM 815 O O . VAL A 1 103 ? -6.478 -9.109 6.174 1.00 88.12 103 VAL A O 1
ATOM 818 N N . ASP A 1 104 ? -4.477 -8.218 5.644 1.00 86.44 104 ASP A N 1
ATOM 819 C CA . ASP A 1 104 ? -3.971 -8.099 7.002 1.00 86.44 104 ASP A CA 1
ATOM 820 C C . ASP A 1 104 ? -4.122 -6.643 7.456 1.00 86.44 104 ASP A C 1
ATOM 822 O O . ASP A 1 104 ? -3.997 -5.707 6.671 1.00 86.44 104 ASP A O 1
ATOM 826 N N . VAL A 1 105 ? -4.487 -6.443 8.722 1.00 87.44 105 VAL A N 1
ATOM 827 C CA . VAL A 1 105 ? -4.837 -5.122 9.258 1.00 87.44 105 VAL A CA 1
ATOM 828 C C . VAL A 1 105 ? -4.036 -4.876 10.525 1.00 87.44 105 VAL A C 1
ATOM 830 O O . VAL A 1 105 ? -4.174 -5.619 11.500 1.00 87.44 105 VAL A O 1
ATOM 833 N N . CYS A 1 106 ? -3.258 -3.801 10.513 1.00 83.31 106 CYS A N 1
ATOM 834 C CA . CYS A 1 106 ? -2.386 -3.364 11.589 1.00 83.31 106 CYS A CA 1
ATOM 835 C C . CYS A 1 106 ? -2.745 -1.934 12.005 1.00 83.31 106 CYS A C 1
ATOM 837 O O . CYS A 1 106 ? -3.024 -1.069 11.179 1.00 83.31 106 CYS A O 1
ATOM 839 N N . HIS A 1 107 ? -2.742 -1.679 13.306 1.00 78.75 107 HIS A N 1
ATOM 840 C CA . HIS A 1 107 ? -2.954 -0.341 13.846 1.00 78.75 107 HIS A CA 1
ATOM 841 C C . HIS A 1 107 ? -1.612 0.379 13.994 1.00 78.75 107 HIS A C 1
ATOM 843 O O . HIS A 1 107 ? -0.661 -0.238 14.470 1.00 78.75 107 HIS A O 1
ATOM 849 N N . ILE A 1 108 ? -1.550 1.656 13.614 1.00 73.94 108 ILE A N 1
ATOM 850 C CA . ILE A 1 108 ? -0.363 2.507 13.785 1.00 73.94 108 ILE A CA 1
ATOM 851 C C . ILE A 1 108 ? -0.612 3.576 14.844 1.00 73.94 108 ILE A C 1
ATOM 853 O O . ILE A 1 108 ? -1.685 4.183 14.884 1.00 73.94 108 ILE A O 1
ATOM 857 N N . LEU A 1 109 ? 0.385 3.829 15.690 1.00 65.25 109 LEU A N 1
ATOM 858 C CA . LEU A 1 109 ? 0.380 4.989 16.577 1.00 65.25 109 LEU A CA 1
ATOM 859 C C . LEU A 1 109 ? 0.655 6.273 15.772 1.00 65.25 109 LEU A C 1
ATOM 861 O O . LEU A 1 109 ? 1.207 6.258 14.669 1.00 65.25 109 LEU A O 1
ATOM 865 N N . GLU A 1 110 ? 0.262 7.421 16.316 1.00 56.31 110 GLU A N 1
ATOM 866 C CA . GLU A 1 110 ? 0.554 8.715 15.691 1.00 56.31 110 GLU A CA 1
ATOM 867 C C . GLU A 1 110 ? 2.071 8.927 15.652 1.00 56.31 110 GLU A C 1
ATOM 869 O O . GLU A 1 110 ? 2.759 8.809 16.663 1.00 56.31 110 GLU A O 1
ATOM 874 N N . GLY A 1 111 ? 2.597 9.181 14.451 1.00 51.00 111 GLY A N 1
ATOM 875 C CA . GLY A 1 111 ? 4.036 9.278 14.201 1.00 51.00 111 GLY A CA 1
ATOM 876 C C . GLY A 1 111 ? 4.734 7.960 13.838 1.00 51.00 111 GLY A C 1
ATOM 877 O O . GLY A 1 111 ? 5.884 8.011 13.417 1.00 51.00 111 GLY A O 1
ATOM 878 N N . GLU A 1 112 ? 4.063 6.800 13.898 1.00 53.19 112 GLU A N 1
ATOM 879 C CA . GLU A 1 112 ? 4.670 5.491 13.575 1.00 53.19 112 GLU A CA 1
ATOM 880 C C . GLU A 1 112 ? 4.799 5.175 12.080 1.00 53.19 112 GLU A C 1
ATOM 882 O O . GLU A 1 112 ? 5.239 4.082 11.711 1.00 53.19 112 GLU A O 1
ATOM 887 N N . ILE A 1 113 ? 4.495 6.123 11.189 1.00 50.59 113 ILE A N 1
ATOM 888 C CA . ILE A 1 113 ? 4.862 5.996 9.772 1.00 50.59 113 ILE A CA 1
ATOM 889 C C . ILE A 1 113 ? 6.375 6.245 9.636 1.00 50.59 113 ILE A C 1
ATOM 891 O O . ILE A 1 113 ? 6.840 7.179 8.987 1.00 50.59 113 ILE A O 1
ATOM 895 N N . TYR A 1 114 ? 7.163 5.390 10.282 1.00 49.28 114 TYR A N 1
ATOM 896 C CA . TYR A 1 114 ? 8.589 5.273 10.070 1.00 49.28 114 TYR A CA 1
ATOM 897 C C . TYR A 1 114 ? 8.779 4.567 8.733 1.00 49.28 114 TYR A C 1
ATOM 899 O O . TYR A 1 114 ? 8.546 3.360 8.616 1.00 49.28 114 TYR A O 1
ATOM 907 N N . LEU A 1 115 ? 9.248 5.301 7.723 1.00 50.00 115 LEU A N 1
ATOM 908 C CA . LEU A 1 115 ? 9.838 4.716 6.513 1.00 50.00 115 LEU A CA 1
ATOM 909 C C . LEU A 1 115 ? 11.242 4.142 6.805 1.00 50.00 115 LEU A C 1
ATOM 911 O O . LEU A 1 115 ? 12.155 4.260 5.988 1.00 50.00 115 LEU A O 1
ATOM 915 N N . ASP A 1 116 ? 11.430 3.543 7.982 1.00 37.03 116 ASP A N 1
ATOM 916 C CA . ASP A 1 116 ? 12.686 2.922 8.385 1.00 37.03 116 ASP A CA 1
ATOM 917 C C . ASP A 1 116 ? 12.744 1.465 7.901 1.00 37.03 116 ASP A C 1
ATOM 919 O O . ASP A 1 116 ? 11.714 0.789 7.826 1.00 37.03 116 ASP A O 1
ATOM 923 N N . PRO A 1 117 ? 13.926 0.956 7.510 1.00 33.88 117 PRO A N 1
ATOM 924 C CA . PRO A 1 117 ? 14.108 -0.420 7.043 1.00 33.88 117 PRO A CA 1
ATOM 925 C C . PRO A 1 117 ? 13.681 -1.448 8.105 1.00 33.88 117 PRO A C 1
ATOM 927 O O . PRO A 1 117 ? 14.237 -1.479 9.201 1.00 33.88 117 PRO A O 1
ATOM 930 N N . ILE A 1 118 ? 12.720 -2.320 7.775 1.00 33.41 118 ILE A N 1
ATOM 931 C CA . ILE A 1 118 ? 12.337 -3.456 8.633 1.00 33.41 118 ILE A CA 1
ATOM 932 C C . ILE A 1 118 ? 13.435 -4.544 8.553 1.00 33.41 118 ILE A C 1
ATOM 934 O O . ILE A 1 118 ? 13.862 -4.899 7.448 1.00 33.41 118 ILE A O 1
ATOM 938 N N . PRO A 1 119 ? 13.909 -5.101 9.687 1.00 28.53 119 PRO A N 1
ATOM 939 C CA . PRO A 1 119 ? 14.838 -6.233 9.703 1.00 28.53 119 PRO A CA 1
ATOM 940 C C . PRO A 1 119 ? 14.218 -7.520 9.121 1.00 28.53 119 PRO A C 1
ATOM 942 O O . PRO A 1 119 ? 13.081 -7.876 9.410 1.00 28.53 119 PRO A O 1
ATOM 945 N N . LYS A 1 120 ? 15.003 -8.222 8.298 1.00 35.00 120 LYS A N 1
ATOM 946 C CA . LYS A 1 120 ? 14.596 -9.259 7.326 1.00 35.00 120 LYS A CA 1
ATOM 947 C C . LYS A 1 120 ? 14.137 -10.602 7.946 1.00 35.00 120 LYS A C 1
ATOM 949 O O . LYS A 1 120 ? 14.728 -11.061 8.917 1.00 35.00 120 LYS A O 1
ATOM 954 N N . CYS A 1 121 ? 13.224 -11.320 7.271 1.00 25.70 121 CYS A N 1
ATOM 955 C CA . CYS A 1 121 ? 13.034 -12.785 7.381 1.00 25.70 121 CYS A CA 1
ATOM 956 C C . CYS A 1 121 ? 13.064 -13.445 5.989 1.00 25.70 121 CYS A C 1
ATOM 958 O O . CYS A 1 121 ? 12.241 -13.153 5.141 1.00 25.70 121 CYS A O 1
ATOM 960 N N . LEU A 1 122 ? 14.035 -14.312 5.711 1.00 34.06 122 LEU A N 1
ATOM 961 C CA . LEU A 1 122 ? 14.490 -14.609 4.344 1.00 34.06 122 LEU A CA 1
ATOM 962 C C . LEU A 1 122 ? 13.845 -15.843 3.701 1.00 34.06 122 LEU A C 1
ATOM 964 O O . LEU A 1 122 ? 13.709 -16.881 4.342 1.00 34.06 122 LEU A O 1
ATOM 968 N N . GLY A 1 123 ? 13.537 -15.759 2.399 1.00 28.67 123 GLY A N 1
ATOM 969 C CA . GLY A 1 123 ? 13.087 -16.885 1.569 1.00 28.67 123 GLY A CA 1
ATOM 970 C C . GLY A 1 123 ? 13.910 -17.049 0.281 1.00 28.67 123 GLY A C 1
ATOM 971 O O . GLY A 1 123 ? 14.255 -16.061 -0.365 1.00 28.67 123 GLY A O 1
ATOM 972 N N . TYR A 1 124 ? 14.166 -18.305 -0.109 1.00 28.14 124 TYR A N 1
ATOM 973 C CA . TYR A 1 124 ? 15.165 -18.774 -1.094 1.00 28.14 124 TYR A CA 1
ATOM 974 C C . TYR A 1 124 ? 15.090 -18.239 -2.545 1.00 28.14 124 TYR A C 1
ATOM 976 O O . TYR A 1 124 ? 16.017 -18.485 -3.310 1.00 28.14 124 TYR A O 1
ATOM 984 N N . PHE A 1 125 ? 14.046 -17.505 -2.948 1.00 31.00 125 PHE A N 1
ATOM 985 C CA . PHE A 1 125 ? 13.855 -17.067 -4.347 1.00 31.00 125 PHE A CA 1
ATOM 986 C C . PHE A 1 125 ? 13.375 -15.612 -4.501 1.00 31.00 125 PHE A C 1
ATOM 988 O O . PHE A 1 125 ? 12.804 -15.254 -5.529 1.00 31.00 125 PHE A O 1
ATOM 995 N N . SER A 1 126 ? 13.584 -14.766 -3.491 1.00 34.69 126 SER A N 1
ATOM 996 C CA . SER A 1 126 ? 13.070 -13.389 -3.493 1.00 34.69 126 SER A CA 1
ATOM 997 C C . SER A 1 126 ? 14.137 -12.417 -4.007 1.00 34.69 126 SER A C 1
ATOM 999 O O . SER A 1 126 ? 15.233 -12.339 -3.451 1.00 34.69 126 SER A O 1
ATOM 1001 N N . HIS A 1 127 ? 13.841 -11.668 -5.072 1.00 43.09 127 HIS A N 1
ATOM 1002 C CA . HIS A 1 127 ? 14.707 -10.575 -5.518 1.00 43.09 127 HIS A CA 1
ATOM 1003 C C . HIS A 1 127 ? 14.463 -9.380 -4.603 1.00 43.09 127 HIS A C 1
ATOM 1005 O O . HIS A 1 127 ? 13.449 -8.695 -4.707 1.00 43.09 127 HIS A O 1
ATOM 1011 N N . HIS A 1 128 ? 15.369 -9.178 -3.649 1.00 44.75 128 HIS A N 1
ATOM 1012 C CA . HIS A 1 128 ? 15.229 -8.116 -2.665 1.00 44.75 128 HIS A CA 1
ATOM 1013 C C . HIS A 1 128 ? 15.484 -6.760 -3.315 1.00 44.75 128 HIS A C 1
ATOM 1015 O O . HIS A 1 128 ? 16.612 -6.415 -3.661 1.00 44.75 128 HIS A O 1
ATOM 1021 N N . ILE A 1 129 ? 14.424 -5.978 -3.433 1.00 44.88 129 ILE A N 1
ATOM 1022 C CA . ILE A 1 129 ? 14.518 -4.532 -3.510 1.00 44.88 129 ILE A CA 1
ATOM 1023 C C . ILE A 1 129 ? 14.301 -4.071 -2.070 1.00 44.88 129 ILE A C 1
ATOM 1025 O O . ILE A 1 129 ? 13.248 -4.342 -1.501 1.00 44.88 129 ILE A O 1
ATOM 1029 N N . GLU A 1 130 ? 15.329 -3.491 -1.441 1.00 44.94 130 GLU A N 1
ATOM 1030 C CA . GLU A 1 130 ? 15.363 -3.084 -0.019 1.00 44.94 130 GLU A CA 1
ATOM 1031 C C . GLU A 1 130 ? 14.491 -1.839 0.250 1.00 44.94 130 GLU A C 1
ATOM 1033 O O . GLU A 1 130 ? 14.938 -0.807 0.741 1.00 44.94 130 GLU A O 1
ATOM 1038 N N . ILE A 1 131 ? 13.227 -1.928 -0.153 1.00 51.00 131 ILE A N 1
ATOM 1039 C CA . ILE A 1 131 ? 12.218 -0.876 -0.162 1.00 51.00 131 ILE A CA 1
ATOM 1040 C C . ILE A 1 131 ? 10.892 -1.265 0.540 1.00 51.00 131 ILE A C 1
ATOM 1042 O O . ILE A 1 131 ? 10.060 -0.368 0.653 1.00 51.00 131 ILE A O 1
ATOM 1046 N N . PRO A 1 132 ? 10.631 -2.489 1.081 1.00 48.09 132 PRO A N 1
ATOM 1047 C CA . PRO A 1 132 ? 9.279 -2.844 1.550 1.00 48.09 132 PRO A CA 1
ATOM 1048 C C . PRO A 1 132 ? 8.712 -1.858 2.576 1.00 48.09 132 PRO A C 1
ATOM 1050 O O . PRO A 1 132 ? 7.533 -1.526 2.560 1.00 48.09 132 PRO A O 1
ATOM 1053 N N . SER A 1 133 ? 9.572 -1.313 3.431 1.00 51.44 133 SER A N 1
ATOM 1054 C CA . SER A 1 133 ? 9.173 -0.372 4.470 1.00 51.44 133 SER A CA 1
ATOM 1055 C C . SER A 1 133 ? 9.199 1.096 4.036 1.00 51.44 133 SER A C 1
ATOM 1057 O O . SER A 1 133 ? 8.702 1.942 4.780 1.00 51.44 133 SER A O 1
ATOM 1059 N N . LYS A 1 134 ? 9.740 1.393 2.848 1.00 64.81 134 LYS A N 1
ATOM 1060 C CA . LYS A 1 134 ? 9.918 2.736 2.284 1.00 64.81 134 LYS A CA 1
ATOM 1061 C C . LYS A 1 134 ? 8.851 3.093 1.242 1.00 64.81 134 LYS A C 1
ATOM 1063 O O . LYS A 1 134 ? 9.002 4.130 0.624 1.00 64.81 134 LYS A O 1
ATOM 1068 N N . VAL A 1 135 ? 7.807 2.286 1.022 1.00 74.94 135 VAL A N 1
ATOM 1069 C CA . VAL A 1 135 ? 6.687 2.631 0.122 1.00 74.94 135 VAL A CA 1
ATOM 1070 C C . VAL A 1 135 ? 5.332 2.406 0.784 1.00 74.94 135 VAL A C 1
ATOM 1072 O O . VAL A 1 135 ? 5.093 1.368 1.405 1.00 74.94 135 VAL A O 1
ATOM 1075 N N . LEU A 1 136 ? 4.431 3.370 0.620 1.00 81.19 136 LEU A N 1
ATOM 1076 C CA . LEU A 1 136 ? 3.031 3.263 1.026 1.00 81.19 136 LEU A CA 1
ATOM 1077 C C . LEU A 1 136 ? 2.126 3.995 0.037 1.00 81.19 136 LEU A C 1
ATOM 1079 O O . LEU A 1 136 ? 2.549 4.978 -0.565 1.00 81.19 136 LEU A O 1
ATOM 1083 N N . LEU A 1 137 ? 0.900 3.508 -0.116 1.00 86.75 137 LEU A N 1
ATOM 1084 C CA . LEU A 1 137 ? -0.174 4.106 -0.901 1.00 86.75 137 LEU A CA 1
ATOM 1085 C C . LEU A 1 137 ? -1.210 4.711 0.053 1.00 86.75 137 LEU A C 1
ATOM 1087 O O . LEU A 1 137 ? -1.721 3.998 0.920 1.00 86.75 137 LEU A O 1
ATOM 1091 N N . ASP A 1 138 ? -1.525 5.993 -0.123 1.00 84.62 138 ASP A N 1
ATOM 1092 C CA . ASP A 1 138 ? -2.601 6.668 0.613 1.00 84.62 138 ASP A CA 1
ATOM 1093 C C . ASP A 1 138 ? -3.973 6.548 -0.084 1.00 84.62 138 ASP A C 1
ATOM 1095 O O . ASP A 1 138 ? -4.079 6.105 -1.233 1.00 84.62 138 ASP A O 1
ATOM 1099 N N . SER A 1 139 ? -5.044 6.939 0.616 1.00 85.81 139 SER A N 1
ATOM 1100 C CA . SER A 1 139 ? -6.417 6.940 0.085 1.00 85.81 139 SER A CA 1
ATOM 1101 C C . SER A 1 139 ? -6.651 7.980 -1.024 1.00 85.81 139 SER A C 1
ATOM 1103 O O . SER A 1 139 ? -7.622 7.869 -1.775 1.00 85.81 139 SER A O 1
ATOM 1105 N N . ASP A 1 140 ? -5.727 8.929 -1.207 1.00 83.12 140 ASP A N 1
ATOM 1106 C CA . ASP A 1 140 ? -5.708 9.880 -2.325 1.00 83.12 140 ASP A CA 1
ATOM 1107 C C . ASP A 1 140 ? -5.027 9.306 -3.587 1.00 83.12 140 ASP A C 1
ATOM 1109 O O . ASP A 1 140 ? -5.071 9.917 -4.659 1.00 83.12 140 ASP A O 1
ATOM 1113 N N . GLY A 1 141 ? -4.413 8.122 -3.491 1.00 86.19 141 GLY A N 1
ATOM 1114 C CA . GLY A 1 141 ? -3.775 7.423 -4.607 1.00 86.19 141 GLY A CA 1
ATOM 1115 C C . GLY A 1 141 ? -2.329 7.830 -4.877 1.00 86.19 141 GLY A C 1
ATOM 1116 O O . GLY A 1 141 ? -1.804 7.549 -5.957 1.00 86.19 141 GLY A O 1
ATOM 1117 N N . TYR A 1 142 ? -1.674 8.466 -3.911 1.00 87.94 142 TYR A N 1
ATOM 1118 C CA . TYR A 1 142 ? -0.264 8.813 -3.981 1.00 87.94 142 TYR A CA 1
ATOM 1119 C C . TYR A 1 142 ? 0.611 7.795 -3.267 1.00 87.94 142 TYR A C 1
ATOM 1121 O O . TYR A 1 142 ? 0.236 7.200 -2.256 1.00 87.94 142 TYR A O 1
ATOM 1129 N N . ILE A 1 143 ? 1.830 7.654 -3.782 1.00 86.94 143 ILE A N 1
ATOM 1130 C CA . ILE A 1 143 ? 2.864 6.817 -3.196 1.00 86.94 143 ILE A CA 1
ATOM 1131 C C . ILE A 1 143 ? 3.818 7.701 -2.405 1.00 86.94 143 ILE A C 1
ATOM 1133 O O . ILE A 1 143 ? 4.455 8.601 -2.960 1.00 86.94 143 ILE A O 1
ATOM 1137 N N . TRP A 1 144 ? 3.941 7.424 -1.112 1.00 83.12 144 TRP A N 1
ATOM 1138 C CA . TRP A 1 144 ? 4.946 8.050 -0.265 1.00 83.12 144 TRP A CA 1
ATOM 1139 C C . TRP A 1 144 ? 6.157 7.137 -0.150 1.00 83.12 144 TRP A C 1
ATOM 1141 O O . TRP A 1 144 ? 6.020 5.930 0.054 1.00 83.12 144 TRP A O 1
ATOM 1151 N N . THR A 1 145 ? 7.343 7.717 -0.305 1.00 80.56 145 THR A N 1
ATOM 1152 C CA . THR A 1 145 ? 8.615 6.991 -0.287 1.00 80.56 145 THR A CA 1
ATOM 1153 C C . THR A 1 145 ? 9.775 7.904 0.070 1.00 80.56 145 THR A C 1
ATOM 1155 O O . THR A 1 145 ? 9.601 9.111 0.136 1.00 80.56 145 THR A O 1
ATOM 1158 N N . THR A 1 146 ? 10.981 7.375 0.272 1.00 78.94 146 THR A N 1
ATOM 1159 C CA . THR A 1 146 ? 12.188 8.216 0.295 1.00 78.94 146 THR A CA 1
ATOM 1160 C C . THR A 1 146 ? 12.707 8.480 -1.120 1.00 78.94 146 THR A C 1
ATOM 1162 O O . THR A 1 146 ? 12.465 7.691 -2.042 1.00 78.94 146 THR A O 1
ATOM 1165 N N . LYS A 1 147 ? 13.459 9.572 -1.305 1.00 80.06 147 LYS A N 1
ATOM 1166 C CA . LYS A 1 147 ? 14.114 9.906 -2.586 1.00 80.06 147 LYS A CA 1
ATOM 1167 C C . LYS A 1 147 ? 15.078 8.818 -3.077 1.00 80.06 147 LYS A C 1
ATOM 1169 O O . LYS A 1 147 ? 15.118 8.510 -4.270 1.00 80.06 147 LYS A O 1
ATOM 1174 N N . GLU A 1 148 ? 15.824 8.219 -2.155 1.00 74.94 148 GLU A N 1
ATOM 1175 C CA . GLU A 1 148 ? 16.720 7.088 -2.416 1.00 74.94 148 GLU A CA 1
ATOM 1176 C C . GLU A 1 148 ? 15.934 5.877 -2.941 1.00 74.94 148 GLU A C 1
ATOM 1178 O O . GLU A 1 148 ? 16.236 5.350 -4.013 1.00 74.94 148 GLU A O 1
ATOM 1183 N N . ALA A 1 149 ? 14.865 5.488 -2.238 1.00 74.12 149 ALA A N 1
ATOM 1184 C CA . ALA A 1 149 ? 14.020 4.375 -2.651 1.00 74.12 149 ALA A CA 1
ATOM 1185 C C . ALA A 1 149 ? 13.353 4.645 -4.006 1.00 74.12 149 ALA A C 1
ATOM 1187 O O . ALA A 1 149 ? 13.382 3.783 -4.878 1.00 74.12 149 ALA A O 1
ATOM 1188 N N . ALA A 1 150 ? 12.838 5.854 -4.242 1.00 80.69 150 ALA A N 1
ATOM 1189 C CA . ALA A 1 150 ? 12.261 6.218 -5.534 1.00 80.69 150 ALA A CA 1
ATOM 1190 C C . ALA A 1 150 ? 13.269 6.095 -6.687 1.00 80.69 150 ALA A C 1
ATOM 1192 O O . ALA A 1 150 ? 12.908 5.641 -7.772 1.00 80.69 150 ALA A O 1
ATOM 1193 N N . THR A 1 151 ? 14.528 6.476 -6.454 1.00 81.44 151 THR A N 1
ATOM 1194 C CA . THR A 1 151 ? 15.606 6.335 -7.445 1.00 81.44 151 THR A CA 1
ATOM 1195 C C . THR A 1 151 ? 15.866 4.859 -7.740 1.00 81.44 151 THR A C 1
ATOM 1197 O O . THR A 1 151 ? 15.803 4.449 -8.898 1.00 81.44 151 THR A O 1
ATOM 1200 N N . CYS A 1 152 ? 16.020 4.042 -6.695 1.00 76.25 152 CYS A N 1
ATOM 1201 C CA . CYS A 1 152 ? 16.228 2.601 -6.826 1.00 76.25 152 CYS A CA 1
ATOM 1202 C C . CYS A 1 152 ? 15.063 1.905 -7.559 1.00 76.25 152 CYS A C 1
ATOM 1204 O O . CYS A 1 152 ? 15.294 1.128 -8.483 1.00 76.25 152 CYS A O 1
ATOM 1206 N N . ILE A 1 153 ? 13.803 2.225 -7.229 1.00 77.88 153 ILE A N 1
ATOM 1207 C CA . ILE A 1 153 ? 12.617 1.698 -7.933 1.00 77.88 153 ILE A CA 1
ATOM 1208 C C . ILE A 1 153 ? 12.700 2.002 -9.432 1.00 77.88 153 ILE A C 1
ATOM 1210 O O . ILE A 1 153 ? 12.535 1.101 -10.256 1.00 77.88 153 ILE A O 1
ATOM 1214 N N . LYS A 1 154 ? 12.958 3.266 -9.794 1.00 80.88 154 LYS A N 1
ATOM 1215 C CA . LYS A 1 154 ? 13.001 3.709 -11.195 1.00 80.88 154 LYS A CA 1
ATOM 1216 C C . LYS A 1 154 ? 14.103 3.004 -11.978 1.00 80.88 154 LYS A C 1
ATOM 1218 O O . LYS A 1 154 ? 13.852 2.545 -13.092 1.00 80.88 154 LYS A O 1
ATOM 1223 N N . GLU A 1 155 ? 15.293 2.887 -11.394 1.00 76.81 155 GLU A N 1
ATOM 1224 C CA . GLU A 1 155 ? 16.416 2.163 -11.994 1.00 76.81 155 GLU A CA 1
ATOM 1225 C C . GLU A 1 155 ? 16.061 0.694 -12.239 1.00 76.81 155 GLU A C 1
ATOM 1227 O O . GLU A 1 155 ? 16.262 0.188 -13.343 1.00 76.81 155 GLU A O 1
ATOM 1232 N N . ARG A 1 156 ? 15.431 0.023 -11.266 1.00 74.06 156 ARG A N 1
ATOM 1233 C CA . ARG A 1 156 ? 15.014 -1.378 -11.426 1.00 74.06 156 ARG A CA 1
ATOM 1234 C C . ARG A 1 156 ? 13.929 -1.552 -12.478 1.00 74.06 156 ARG A C 1
ATOM 1236 O O . ARG A 1 156 ? 14.031 -2.456 -13.303 1.00 74.06 156 ARG A O 1
ATOM 1243 N N . ILE A 1 157 ? 12.933 -0.670 -12.531 1.00 74.25 157 ILE A N 1
ATOM 1244 C CA . ILE A 1 157 ? 11.934 -0.680 -13.612 1.00 74.25 157 ILE A CA 1
ATOM 1245 C C . ILE A 1 157 ? 12.612 -0.506 -14.977 1.00 74.25 157 ILE A C 1
ATOM 1247 O O . ILE A 1 157 ? 12.256 -1.197 -15.935 1.00 74.25 157 ILE A O 1
ATOM 1251 N N . TYR A 1 158 ? 13.584 0.403 -15.078 1.00 75.38 158 TYR A N 1
ATOM 1252 C CA . TYR A 1 158 ? 14.331 0.640 -16.309 1.00 75.38 158 TYR A CA 1
ATOM 1253 C C . TYR A 1 158 ? 15.136 -0.595 -16.740 1.00 75.38 158 TYR A C 1
ATOM 1255 O O . TYR A 1 158 ? 15.047 -0.996 -17.904 1.00 75.38 158 TYR A O 1
ATOM 1263 N N . GLU A 1 159 ? 15.880 -1.222 -15.825 1.00 70.00 159 GLU A N 1
ATOM 1264 C CA . GLU A 1 159 ? 16.637 -2.453 -16.089 1.00 70.00 159 GLU A CA 1
ATOM 1265 C C . GLU A 1 159 ? 15.722 -3.567 -16.602 1.00 70.00 159 GLU A C 1
ATOM 1267 O O . GLU A 1 159 ? 15.988 -4.160 -17.652 1.00 70.00 159 GLU A O 1
ATOM 1272 N N . LEU A 1 160 ? 14.602 -3.795 -15.914 1.00 67.06 160 LEU A N 1
ATOM 1273 C CA . LEU A 1 160 ? 13.629 -4.821 -16.273 1.00 67.06 160 LEU A CA 1
ATOM 1274 C C . LEU A 1 160 ? 13.051 -4.618 -17.668 1.00 67.06 160 LEU A C 1
ATOM 1276 O O . LEU A 1 160 ? 12.993 -5.561 -18.455 1.00 67.06 160 LEU A O 1
ATOM 1280 N N . ARG A 1 161 ? 12.654 -3.387 -17.993 1.00 68.06 161 ARG A N 1
ATOM 1281 C CA . ARG A 1 161 ? 12.022 -3.074 -19.281 1.00 68.06 161 ARG A CA 1
ATOM 1282 C C . ARG A 1 161 ? 12.984 -3.152 -20.453 1.00 68.06 161 ARG A C 1
ATOM 1284 O O . ARG A 1 161 ? 12.588 -3.606 -21.521 1.00 68.06 161 ARG A O 1
ATOM 1291 N N . ASN A 1 162 ? 14.218 -2.691 -20.270 1.00 68.12 162 ASN A N 1
ATOM 1292 C CA . ASN A 1 162 ? 15.151 -2.533 -21.384 1.00 68.12 162 ASN A CA 1
ATOM 1293 C C . ASN A 1 162 ? 16.092 -3.718 -21.560 1.00 68.12 162 ASN A C 1
ATOM 1295 O O . ASN A 1 162 ? 16.576 -3.955 -22.663 1.00 68.12 162 ASN A O 1
ATOM 1299 N N . THR A 1 163 ? 16.370 -4.462 -20.492 1.00 62.16 163 THR A N 1
ATOM 1300 C CA . THR A 1 163 ? 17.347 -5.556 -20.541 1.00 62.16 163 THR A CA 1
ATOM 1301 C C . THR A 1 1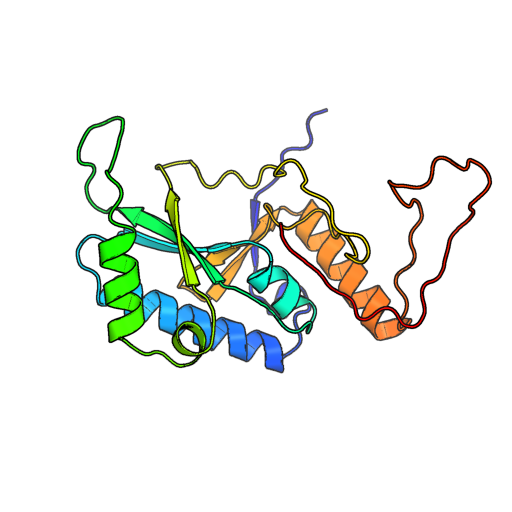63 ? 16.717 -6.927 -20.313 1.00 62.16 163 THR A C 1
ATOM 1303 O O . THR A 1 163 ? 17.355 -7.938 -20.612 1.00 62.16 163 THR A O 1
ATOM 1306 N N . GLY A 1 164 ? 15.483 -6.981 -19.786 1.00 53.41 164 GLY A N 1
ATOM 1307 C CA . GLY A 1 164 ? 14.834 -8.226 -19.357 1.00 53.41 164 GLY A CA 1
ATOM 1308 C C . GLY A 1 164 ? 15.610 -8.966 -18.262 1.00 53.41 164 GLY A C 1
ATOM 1309 O O . GLY A 1 164 ? 15.394 -10.156 -18.049 1.00 53.41 164 GLY A O 1
ATOM 1310 N N . ARG A 1 165 ? 16.573 -8.291 -17.623 1.00 50.25 165 ARG A N 1
ATOM 1311 C CA . ARG A 1 165 ? 17.550 -8.843 -16.686 1.00 50.25 165 ARG A CA 1
ATOM 1312 C C . ARG A 1 165 ? 17.678 -7.877 -15.513 1.00 50.25 165 ARG A C 1
ATOM 1314 O O . ARG A 1 165 ? 17.642 -6.667 -15.701 1.00 50.25 165 ARG A O 1
ATOM 1321 N N . VAL A 1 166 ? 17.865 -8.406 -14.312 1.00 49.75 166 VAL A N 1
ATOM 1322 C CA . VAL A 1 166 ? 18.300 -7.602 -13.162 1.00 49.75 166 VAL A CA 1
ATOM 1323 C C . VAL A 1 166 ? 19.767 -7.922 -12.938 1.00 49.75 166 VAL A C 1
ATOM 1325 O O . VAL A 1 166 ? 20.130 -9.090 -12.785 1.00 49.75 166 VAL A O 1
ATOM 1328 N N . GLN A 1 167 ? 20.628 -6.906 -12.972 1.00 46.31 167 GLN A N 1
ATOM 1329 C CA . GLN A 1 167 ? 22.040 -7.093 -12.648 1.00 46.31 167 GLN A CA 1
ATOM 1330 C C . GLN A 1 167 ? 22.249 -6.879 -11.148 1.00 46.31 167 GLN A C 1
ATOM 1332 O O . GLN A 1 167 ? 21.898 -5.835 -10.590 1.00 46.31 167 GLN A O 1
ATOM 1337 N N . HIS A 1 168 ? 22.834 -7.884 -10.496 1.00 47.28 168 HIS A N 1
ATOM 1338 C CA . HIS A 1 168 ? 23.244 -7.808 -9.099 1.00 47.28 168 HIS A CA 1
ATOM 1339 C C . HIS A 1 168 ? 24.758 -7.633 -9.019 1.00 47.28 168 HIS A C 1
ATOM 1341 O O . HIS A 1 168 ? 25.510 -8.490 -9.482 1.00 47.28 168 HIS A O 1
ATOM 1347 N N . ALA A 1 169 ? 25.195 -6.544 -8.385 1.00 38.59 169 ALA A N 1
ATOM 1348 C CA . ALA A 1 169 ? 26.603 -6.354 -8.045 1.00 38.59 169 ALA A CA 1
ATOM 1349 C C . ALA A 1 169 ? 27.036 -7.234 -6.852 1.00 38.59 169 ALA A C 1
ATOM 1351 O O . ALA A 1 169 ? 28.212 -7.564 -6.734 1.00 38.59 169 ALA A O 1
ATOM 1352 N N . TYR A 1 170 ? 26.097 -7.632 -5.979 1.00 41.56 170 TYR A N 1
ATOM 1353 C CA 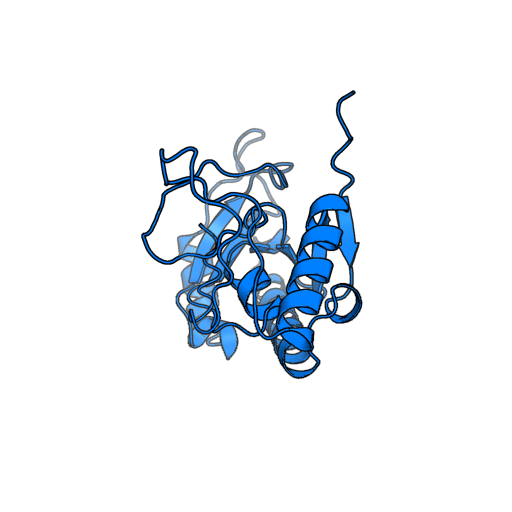. TYR A 1 170 ? 26.361 -8.436 -4.781 1.00 41.56 170 TYR A CA 1
ATOM 1354 C C . TYR A 1 170 ? 25.115 -9.239 -4.364 1.00 41.56 170 TYR A C 1
ATOM 1356 O O . TYR A 1 170 ? 24.011 -8.690 -4.348 1.00 41.56 170 TYR A O 1
ATOM 1364 N N . TYR A 1 171 ? 25.274 -10.530 -4.039 1.00 42.69 171 TYR A N 1
ATOM 1365 C CA . TYR A 1 171 ? 24.199 -11.397 -3.533 1.00 42.69 171 TYR A CA 1
ATOM 1366 C C . TYR A 1 171 ? 24.464 -11.709 -2.049 1.00 42.69 171 TYR A C 1
ATOM 1368 O O . TYR A 1 171 ? 25.470 -12.349 -1.750 1.00 42.69 171 TYR A O 1
ATOM 1376 N N . PRO A 1 172 ? 23.600 -11.291 -1.106 1.00 38.41 172 PRO A N 1
ATOM 1377 C CA . PRO A 1 172 ? 23.931 -11.280 0.325 1.00 38.41 172 PRO A CA 1
ATOM 1378 C C . PRO A 1 172 ? 23.995 -12.660 1.013 1.00 38.41 172 PRO A C 1
ATOM 1380 O O . PRO A 1 172 ? 24.252 -12.711 2.211 1.00 38.41 172 PRO A O 1
ATOM 1383 N N . TYR A 1 173 ? 23.775 -13.770 0.294 1.00 43.09 173 TYR A N 1
ATOM 1384 C CA . TYR A 1 173 ? 23.724 -15.133 0.861 1.00 43.09 173 TYR A CA 1
ATOM 1385 C C . TYR A 1 173 ? 24.737 -16.114 0.263 1.00 43.09 173 TYR A C 1
ATOM 1387 O O . TYR A 1 173 ? 24.561 -17.322 0.402 1.00 43.09 173 TYR A O 1
ATOM 1395 N N . MET A 1 174 ? 25.783 -15.634 -0.414 1.00 40.47 174 MET A N 1
ATOM 1396 C CA . MET A 1 174 ? 26.900 -16.495 -0.806 1.00 40.47 174 MET A CA 1
ATOM 1397 C C . MET A 1 174 ? 28.204 -15.985 -0.203 1.00 40.47 174 MET A C 1
ATOM 1399 O O . MET A 1 174 ? 28.660 -14.891 -0.513 1.00 40.47 174 MET A O 1
ATOM 1403 N N . GLU A 1 175 ? 28.806 -16.817 0.645 1.00 42.66 175 GLU A N 1
ATOM 1404 C CA . GLU A 1 175 ? 30.100 -16.592 1.303 1.00 42.66 175 GLU A CA 1
ATOM 1405 C C . GLU A 1 175 ? 31.304 -16.738 0.347 1.00 42.66 175 GLU A C 1
ATOM 1407 O O . GLU A 1 175 ? 32.445 -16.802 0.797 1.00 42.66 175 GLU A O 1
ATOM 1412 N N . ASP A 1 176 ? 31.083 -16.811 -0.970 1.00 43.56 176 ASP A N 1
ATOM 1413 C CA . ASP A 1 176 ? 32.145 -17.074 -1.940 1.00 43.56 176 ASP A CA 1
ATOM 1414 C C . ASP A 1 176 ? 32.718 -15.762 -2.527 1.00 43.56 176 ASP A C 1
ATOM 1416 O O . ASP A 1 176 ? 32.031 -15.072 -3.292 1.00 43.56 176 ASP A O 1
ATOM 1420 N N . PRO A 1 177 ? 33.984 -15.404 -2.226 1.00 40.38 177 PRO A N 1
ATOM 1421 C CA . PRO A 1 177 ? 34.634 -14.194 -2.736 1.00 40.38 177 PRO A CA 1
ATOM 1422 C C . PRO A 1 177 ? 34.916 -14.223 -4.253 1.00 40.38 177 PRO A C 1
ATOM 1424 O O . PRO A 1 177 ? 35.403 -13.232 -4.801 1.00 40.38 177 PRO A O 1
ATOM 1427 N N . GLY A 1 178 ? 34.629 -15.331 -4.951 1.00 42.84 178 GLY A N 1
ATOM 1428 C CA . GLY A 1 178 ? 34.851 -15.487 -6.393 1.00 42.84 178 GLY A CA 1
ATOM 1429 C C . GLY A 1 178 ? 33.685 -15.096 -7.312 1.00 42.84 178 GLY A C 1
ATOM 1430 O O . GLY A 1 178 ? 33.877 -15.015 -8.529 1.00 42.84 178 GLY A O 1
ATOM 1431 N N . TYR A 1 179 ? 32.481 -14.845 -6.788 1.00 42.44 179 TYR A N 1
ATOM 1432 C CA . TYR A 1 179 ? 31.285 -14.655 -7.621 1.00 42.44 179 TYR A CA 1
ATOM 1433 C C . TYR A 1 179 ? 31.178 -13.234 -8.200 1.00 42.44 179 TYR A C 1
ATOM 1435 O O . TYR A 1 179 ? 30.613 -12.319 -7.606 1.00 42.44 179 TYR A O 1
ATOM 1443 N N . ARG A 1 180 ? 31.706 -13.049 -9.414 1.00 38.69 180 ARG A N 1
ATOM 1444 C CA . ARG A 1 180 ? 31.504 -11.839 -10.228 1.00 38.69 180 ARG A CA 1
ATOM 1445 C C . ARG A 1 180 ? 30.126 -11.868 -10.906 1.00 38.69 180 ARG A C 1
ATOM 1447 O O . ARG A 1 180 ? 29.817 -12.834 -11.593 1.00 38.69 180 ARG A O 1
ATOM 1454 N N . ASN A 1 181 ? 29.354 -10.789 -10.734 1.00 42.06 181 ASN A N 1
ATOM 1455 C CA . ASN A 1 181 ? 28.177 -10.354 -11.508 1.00 42.06 181 ASN A CA 1
ATOM 1456 C C . ASN A 1 181 ? 27.354 -11.473 -12.173 1.00 42.06 181 ASN A C 1
ATOM 1458 O O . ASN A 1 181 ? 27.529 -11.766 -13.358 1.00 42.06 181 ASN A O 1
ATOM 1462 N N . TYR A 1 182 ? 26.402 -12.058 -11.443 1.00 40.81 182 TYR A N 1
ATOM 1463 C CA . TYR A 1 182 ? 25.415 -12.944 -12.061 1.00 40.81 182 TYR A CA 1
ATOM 1464 C C . TYR A 1 182 ? 24.313 -12.132 -12.752 1.00 40.81 182 TYR A C 1
ATOM 1466 O O . TYR A 1 182 ? 23.708 -11.234 -12.166 1.00 40.81 182 TYR A O 1
ATOM 1474 N N . ILE A 1 183 ? 24.042 -12.481 -14.009 1.00 41.44 183 ILE A N 1
ATOM 1475 C CA . ILE A 1 183 ? 22.932 -11.960 -14.807 1.00 41.44 183 ILE A CA 1
ATOM 1476 C C . ILE A 1 183 ? 21.829 -13.020 -14.765 1.00 41.44 183 ILE A C 1
ATOM 1478 O O . ILE A 1 183 ? 21.937 -14.045 -15.441 1.00 41.44 183 ILE A O 1
ATOM 1482 N N . THR A 1 184 ? 20.769 -12.809 -13.983 1.00 41.78 184 THR A N 1
ATOM 1483 C CA . THR A 1 184 ? 19.611 -13.715 -14.009 1.00 41.78 184 THR A CA 1
ATOM 1484 C C . THR A 1 184 ? 18.694 -13.313 -15.168 1.00 41.78 184 THR A C 1
ATOM 1486 O O . THR A 1 184 ? 18.346 -12.148 -15.346 1.00 41.78 184 THR A O 1
ATOM 1489 N N . THR A 1 185 ? 18.373 -14.277 -16.034 1.00 32.25 185 THR A N 1
ATOM 1490 C CA . THR A 1 185 ? 17.641 -14.052 -17.297 1.00 32.25 185 THR A CA 1
ATOM 1491 C C . THR A 1 185 ? 16.175 -14.467 -17.246 1.00 32.25 185 THR A C 1
ATOM 1493 O O . THR A 1 185 ? 15.425 -14.154 -18.164 1.00 32.25 185 THR A O 1
ATOM 1496 N N . SER A 1 186 ? 15.754 -15.184 -16.206 1.00 30.20 186 SER A N 1
ATOM 1497 C CA . SER A 1 186 ? 14.429 -15.816 -16.183 1.00 30.20 186 SER A CA 1
ATOM 1498 C C . SER A 1 186 ? 14.054 -16.329 -14.794 1.00 30.20 186 SER A C 1
ATOM 1500 O O . SER A 1 186 ? 13.542 -17.435 -14.640 1.00 30.20 186 SER A O 1
ATOM 1502 N N . ALA A 1 187 ? 14.319 -15.535 -13.762 1.00 31.02 187 ALA A N 1
ATOM 1503 C CA . ALA A 1 187 ? 13.637 -15.727 -12.495 1.00 31.02 187 ALA A CA 1
ATOM 1504 C C . ALA A 1 187 ? 12.340 -14.915 -12.558 1.00 31.02 187 ALA A C 1
ATOM 1506 O O . ALA A 1 187 ? 12.365 -13.725 -12.871 1.00 31.02 187 ALA A O 1
ATOM 1507 N N . ARG A 1 188 ? 11.194 -15.566 -12.313 1.00 33.09 188 ARG A N 1
ATOM 1508 C CA . ARG A 1 188 ? 9.949 -14.854 -12.004 1.00 33.09 188 ARG A CA 1
ATOM 1509 C C . ARG A 1 188 ? 10.307 -13.938 -10.845 1.00 33.09 188 ARG A C 1
ATOM 1511 O O . ARG A 1 188 ? 10.635 -14.446 -9.777 1.00 33.09 188 ARG A O 1
ATOM 1518 N N . ILE A 1 189 ? 10.335 -12.630 -11.085 1.00 39.34 189 ILE A N 1
ATOM 1519 C CA . ILE A 1 189 ? 10.644 -11.665 -10.038 1.00 39.34 189 ILE A CA 1
ATOM 1520 C C . ILE A 1 189 ? 9.543 -11.831 -9.020 1.00 39.34 189 ILE A C 1
ATOM 1522 O O . ILE A 1 189 ? 8.409 -11.432 -9.250 1.00 39.34 189 ILE A O 1
ATOM 1526 N N . VAL A 1 190 ? 9.870 -12.511 -7.933 1.00 36.31 190 VAL A N 1
ATOM 1527 C CA . VAL A 1 190 ? 9.076 -12.444 -6.730 1.00 36.31 190 VAL A CA 1
ATOM 1528 C C . VAL A 1 190 ? 9.697 -11.286 -5.975 1.00 36.31 190 VAL A C 1
ATOM 1530 O O . VAL A 1 190 ? 10.623 -11.460 -5.179 1.00 36.31 190 VAL A O 1
ATOM 1533 N N . ALA A 1 191 ? 9.262 -10.078 -6.333 1.00 40.62 191 ALA A N 1
ATOM 1534 C CA . ALA A 1 191 ? 9.288 -9.002 -5.369 1.00 40.62 191 ALA A CA 1
ATOM 1535 C C . ALA A 1 191 ? 8.388 -9.520 -4.239 1.00 40.62 191 ALA A C 1
ATOM 1537 O O . ALA A 1 191 ? 7.257 -9.942 -4.453 1.00 40.62 191 ALA A O 1
ATOM 1538 N N . ARG A 1 192 ? 8.994 -9.771 -3.084 1.00 32.41 192 ARG A N 1
ATOM 1539 C CA . ARG A 1 192 ? 8.256 -10.040 -1.859 1.00 32.41 192 ARG A CA 1
ATOM 1540 C C . ARG A 1 192 ? 8.659 -8.925 -0.931 1.00 32.41 192 ARG A C 1
ATOM 1542 O O . ARG A 1 192 ? 9.824 -8.859 -0.531 1.00 32.41 192 ARG A O 1
ATOM 1549 N N . GLY A 1 193 ? 7.716 -8.038 -0.644 1.00 32.56 193 GLY A N 1
ATOM 1550 C CA . GLY A 1 193 ? 7.789 -7.287 0.596 1.00 32.56 193 GLY A CA 1
ATOM 1551 C C . GLY A 1 193 ? 7.656 -8.283 1.739 1.00 32.56 193 GLY A C 1
ATOM 1552 O O . GLY A 1 193 ? 6.779 -9.140 1.704 1.00 32.56 193 GLY A O 1
ATOM 1553 N N . LEU A 1 194 ? 8.595 -8.230 2.671 1.00 30.27 194 LEU A N 1
ATOM 1554 C CA . LEU A 1 194 ? 8.443 -8.802 4.002 1.00 30.27 194 LEU A CA 1
ATOM 1555 C C . LEU A 1 194 ? 8.164 -7.651 4.956 1.00 30.27 194 LEU A C 1
ATOM 1557 O O . LEU A 1 194 ? 8.734 -6.560 4.694 1.00 30.27 194 LEU A O 1
#